Protein AF-A0A959I265-F1 (afdb_monomer_lite)

Sequence (190 aa):
QLSTSIEDEYGFTLFAGWFKGADTKSPMPLDPDLIAAFDAMEAADGGNTDLRRALTIDEANMTGLKWGGLDQDWIELRLADVLLLYAEALNENGSSAENVLDVLDPIRARAGLNPLDPTVLNTQALVRQAIYDERRIELALEGQRWFDLVRTGTADAEMGQAINKNYYLFPIPNSEVLASGGVIKQNDGY

pLDDT: mean 81.13, std 17.43, range [26.64, 98.31]

Structure (mmCIF, N/CA/C/O backbone):
data_AF-A0A959I265-F1
#
_entry.id   AF-A0A959I265-F1
#
loop_
_atom_site.group_PDB
_atom_site.id
_atom_site.type_symbol
_atom_site.label_atom_id
_atom_site.label_alt_id
_atom_site.label_comp_id
_atom_site.label_asym_id
_atom_site.label_entity_id
_atom_site.label_seq_id
_atom_site.pdbx_PDB_ins_code
_atom_site.Cartn_x
_atom_site.Cartn_y
_atom_site.Cartn_z
_atom_site.occupancy
_atom_site.B_iso_or_equiv
_atom_site.auth_seq_id
_atom_site.auth_comp_id
_atom_site.auth_asym_id
_atom_site.auth_atom_id
_atom_site.pdbx_PDB_model_num
ATOM 1 N N . GLN A 1 1 ? 34.171 -11.052 -29.280 1.00 39.75 1 GLN A N 1
ATOM 2 C CA . GLN A 1 1 ? 33.929 -10.585 -27.903 1.00 39.75 1 GLN A CA 1
ATOM 3 C C . GLN A 1 1 ? 33.896 -9.063 -27.946 1.00 39.75 1 GLN A C 1
ATOM 5 O O . GLN A 1 1 ? 34.917 -8.413 -27.797 1.00 39.75 1 GLN A O 1
ATOM 10 N N . LEU A 1 2 ? 32.733 -8.518 -28.302 1.00 26.64 2 LEU A N 1
ATOM 11 C CA . LEU A 1 2 ? 32.431 -7.090 -28.257 1.00 26.64 2 LEU A CA 1
ATOM 12 C C . LEU A 1 2 ? 31.504 -6.925 -27.056 1.00 26.64 2 LEU A C 1
ATOM 14 O O . LEU A 1 2 ? 30.293 -7.036 -27.181 1.00 26.64 2 LEU A O 1
ATOM 18 N N . SER A 1 3 ? 32.102 -6.802 -25.873 1.00 38.72 3 SER A N 1
ATOM 19 C CA . SER A 1 3 ? 31.396 -6.329 -24.686 1.00 38.72 3 SER A CA 1
ATOM 20 C C . SER A 1 3 ? 31.489 -4.812 -24.714 1.00 38.72 3 SER A C 1
ATOM 22 O O . SER A 1 3 ? 32.329 -4.227 -24.037 1.00 38.72 3 SER A O 1
ATOM 24 N N . THR A 1 4 ? 30.684 -4.175 -25.558 1.00 34.47 4 THR A N 1
ATOM 25 C CA . THR A 1 4 ? 30.335 -2.775 -25.334 1.00 34.47 4 THR A CA 1
ATOM 26 C C . THR A 1 4 ? 29.228 -2.815 -24.301 1.00 34.47 4 THR A C 1
ATOM 28 O O . THR A 1 4 ? 28.072 -3.087 -24.626 1.00 34.47 4 THR A O 1
ATOM 31 N N . SER A 1 5 ? 29.632 -2.665 -23.040 1.00 38.53 5 SER A N 1
ATOM 32 C CA . SER A 1 5 ? 28.758 -2.209 -21.969 1.00 38.53 5 SER A CA 1
ATOM 33 C C . SER A 1 5 ? 27.837 -1.147 -22.548 1.00 38.53 5 SER A C 1
ATOM 35 O O . SER A 1 5 ? 28.318 -0.160 -23.106 1.00 38.53 5 SER A O 1
ATOM 37 N N . ILE A 1 6 ? 26.539 -1.417 -22.491 1.00 41.12 6 ILE A N 1
ATOM 38 C CA . ILE A 1 6 ? 25.503 -0.439 -22.785 1.00 41.12 6 ILE A CA 1
ATOM 39 C C . ILE A 1 6 ? 25.873 0.806 -21.976 1.00 41.12 6 ILE A C 1
ATOM 41 O O . ILE A 1 6 ? 26.033 0.711 -20.758 1.00 41.12 6 ILE A O 1
ATOM 45 N N . GLU A 1 7 ? 26.109 1.931 -22.654 1.00 38.78 7 GLU A N 1
ATOM 46 C CA . GLU A 1 7 ? 26.085 3.212 -21.964 1.00 38.78 7 GLU A CA 1
ATOM 47 C C . GLU A 1 7 ? 24.659 3.369 -21.461 1.00 38.78 7 GLU A C 1
ATOM 49 O O . GLU A 1 7 ? 23.708 3.488 -22.232 1.00 38.78 7 GLU A O 1
ATOM 54 N N . ASP A 1 8 ? 24.538 3.225 -20.149 1.00 42.38 8 ASP A N 1
ATOM 55 C CA . ASP A 1 8 ? 23.368 3.570 -19.380 1.00 42.38 8 ASP A CA 1
ATOM 56 C C . ASP A 1 8 ? 22.986 5.015 -19.723 1.00 42.38 8 ASP A C 1
ATOM 58 O O . ASP A 1 8 ? 23.653 5.966 -19.311 1.00 42.38 8 ASP A O 1
ATOM 62 N N . GLU A 1 9 ? 21.933 5.184 -20.524 1.00 45.88 9 GLU A N 1
ATOM 63 C CA . GLU A 1 9 ? 21.388 6.504 -20.863 1.00 45.88 9 GLU A CA 1
ATOM 64 C C . GLU A 1 9 ? 20.846 7.220 -19.602 1.00 45.88 9 GLU A C 1
ATOM 66 O O . GLU A 1 9 ? 20.607 8.425 -19.623 1.00 45.88 9 GLU A O 1
ATOM 71 N N . TYR A 1 10 ? 20.764 6.509 -18.465 1.00 44.09 10 TYR A N 1
ATOM 72 C CA . TYR A 1 10 ? 20.471 7.023 -17.132 1.00 44.09 10 TYR A CA 1
ATOM 73 C C . TYR A 1 10 ? 21.494 6.534 -16.094 1.00 44.09 10 TYR A C 1
ATOM 75 O O . TYR A 1 10 ? 21.113 5.870 -15.132 1.00 44.09 10 TYR A O 1
ATOM 83 N N . GLY A 1 11 ? 22.766 6.930 -16.270 1.00 40.84 11 GLY A N 1
ATOM 84 C CA . GLY A 1 11 ? 23.974 6.615 -15.471 1.00 40.84 11 GLY A CA 1
ATOM 85 C C . GLY A 1 11 ? 23.940 6.710 -13.932 1.00 40.84 11 GLY A C 1
ATOM 86 O O . GLY A 1 11 ? 25.001 6.773 -13.313 1.00 40.84 11 GLY A O 1
ATOM 87 N N . PHE A 1 12 ? 22.773 6.766 -13.290 1.00 48.44 12 PHE A N 1
ATOM 88 C CA . PHE A 1 12 ? 22.591 6.937 -11.851 1.00 48.44 12 PHE A CA 1
ATOM 89 C C . PHE A 1 12 ? 21.417 6.141 -11.251 1.00 48.44 12 PHE A C 1
ATOM 91 O O . PHE A 1 12 ? 21.175 6.264 -10.049 1.00 48.44 12 PHE A O 1
ATOM 98 N N . THR A 1 13 ? 20.695 5.316 -12.019 1.00 46.69 13 THR A N 1
ATOM 99 C CA . THR A 1 13 ? 19.564 4.544 -11.465 1.00 46.69 13 THR A CA 1
ATOM 100 C C . THR A 1 13 ? 20.055 3.250 -10.808 1.00 46.69 13 THR A C 1
ATOM 102 O O . THR A 1 13 ? 20.164 2.183 -11.406 1.00 46.69 13 THR A O 1
ATOM 105 N N . LEU A 1 14 ? 20.428 3.342 -9.530 1.00 52.72 14 LEU A N 1
ATOM 106 C CA . LEU A 1 14 ? 20.750 2.171 -8.714 1.00 52.72 14 LEU A CA 1
ATOM 107 C C . LEU A 1 14 ? 19.476 1.664 -8.032 1.00 52.72 14 LEU A C 1
ATOM 109 O O . LEU A 1 14 ? 18.667 2.456 -7.561 1.00 52.72 14 LEU A O 1
ATOM 113 N N . PHE A 1 15 ? 19.332 0.344 -7.889 1.00 43.97 15 PHE A N 1
ATOM 114 C CA . PHE A 1 15 ? 18.247 -0.310 -7.136 1.00 43.97 15 PHE A CA 1
ATOM 115 C C . PHE A 1 15 ? 18.000 0.319 -5.749 1.00 43.97 15 PHE A C 1
ATOM 117 O O . PHE A 1 15 ? 16.865 0.441 -5.303 1.00 43.97 15 PHE A O 1
ATOM 124 N N . ALA A 1 16 ? 19.061 0.807 -5.099 1.00 51.81 16 ALA A N 1
ATOM 125 C CA . ALA A 1 16 ? 18.986 1.522 -3.827 1.00 51.81 16 ALA A CA 1
ATOM 126 C C . ALA A 1 16 ? 18.308 2.908 -3.906 1.00 51.81 16 ALA A C 1
ATOM 128 O O . ALA A 1 16 ? 17.898 3.432 -2.879 1.00 51.81 16 ALA A O 1
ATOM 129 N N . GLY A 1 17 ? 18.208 3.536 -5.078 1.00 54.66 17 GLY A N 1
ATOM 130 C CA . GLY A 1 17 ? 17.452 4.775 -5.288 1.00 54.66 17 GLY A CA 1
ATOM 131 C C . GLY A 1 17 ? 15.949 4.510 -5.318 1.00 54.66 17 GLY A C 1
ATOM 132 O O . GLY A 1 17 ? 15.197 5.132 -4.570 1.00 54.66 17 GLY A O 1
ATOM 133 N N . TRP A 1 18 ? 15.529 3.506 -6.092 1.00 52.38 18 TRP A N 1
ATOM 134 C CA . TRP A 1 18 ? 14.127 3.089 -6.238 1.00 52.38 18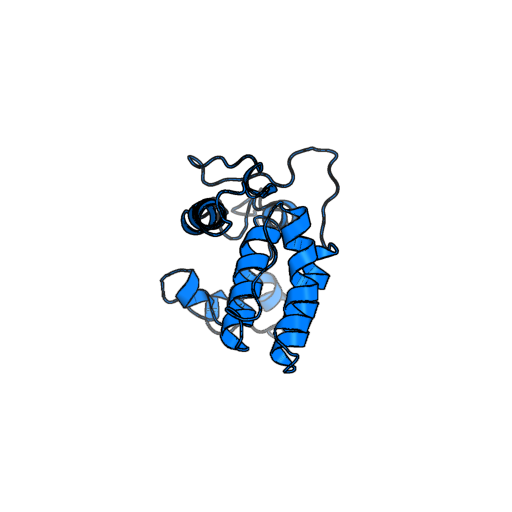 TRP A CA 1
ATOM 135 C C . TRP A 1 18 ? 13.449 2.836 -4.893 1.00 52.38 18 TRP A C 1
ATOM 137 O O . TRP A 1 18 ? 12.348 3.291 -4.594 1.00 52.38 18 TRP A O 1
ATOM 147 N N . PHE A 1 19 ? 14.187 2.151 -4.046 1.00 49.53 19 PHE A N 1
ATOM 148 C CA . PHE A 1 19 ? 13.699 1.569 -2.818 1.00 49.53 19 PHE A CA 1
ATOM 149 C C . PHE A 1 19 ? 13.551 2.673 -1.726 1.00 49.53 19 PHE A C 1
ATOM 151 O O . PHE A 1 19 ? 12.778 2.540 -0.779 1.00 49.53 19 PHE A O 1
ATOM 158 N N . LYS A 1 20 ? 14.243 3.816 -1.889 1.00 52.22 20 LYS A N 1
ATOM 159 C CA . LYS A 1 20 ? 14.379 4.919 -0.909 1.00 52.22 20 LYS A CA 1
ATOM 160 C C . LYS A 1 20 ? 13.277 5.956 -1.102 1.00 52.22 20 LYS A C 1
ATOM 162 O O . LYS A 1 20 ? 13.344 7.047 -0.542 1.00 52.22 20 LYS A O 1
ATOM 167 N N . GLY A 1 21 ? 12.357 5.655 -2.016 1.00 49.19 21 GLY A N 1
ATOM 168 C CA . GLY A 1 21 ? 11.519 6.633 -2.675 1.00 49.19 21 GLY A CA 1
ATOM 169 C C . GLY A 1 21 ? 12.258 7.447 -3.740 1.00 49.19 21 GLY A C 1
ATOM 170 O O . GLY A 1 21 ? 11.597 8.076 -4.529 1.00 49.19 21 GLY A O 1
ATOM 171 N N . ALA A 1 22 ? 13.587 7.453 -3.862 1.00 47.12 22 ALA A N 1
ATOM 172 C CA . ALA A 1 22 ? 14.267 8.403 -4.757 1.00 47.12 22 ALA A CA 1
ATOM 173 C C . ALA A 1 22 ? 14.069 8.140 -6.269 1.00 47.12 22 ALA A C 1
ATOM 175 O O . ALA A 1 22 ? 14.394 9.009 -7.073 1.00 47.12 22 ALA A O 1
ATOM 176 N N . ASP A 1 23 ? 13.569 6.962 -6.659 1.00 50.53 23 ASP A N 1
ATOM 177 C CA . ASP A 1 23 ? 13.429 6.570 -8.070 1.00 50.53 23 ASP A CA 1
ATOM 178 C C . ASP A 1 23 ? 12.296 5.549 -8.287 1.00 50.53 23 ASP A C 1
ATOM 180 O O . ASP A 1 23 ? 12.468 4.515 -8.929 1.00 50.53 23 ASP A O 1
ATOM 184 N N . THR A 1 24 ? 11.120 5.761 -7.690 1.00 46.56 24 THR A N 1
ATOM 185 C CA . THR A 1 24 ? 9.957 4.871 -7.864 1.00 46.56 24 THR A CA 1
ATOM 186 C C . THR A 1 24 ? 9.329 5.074 -9.242 1.00 46.56 24 THR A C 1
ATOM 188 O O . THR A 1 24 ? 8.269 5.680 -9.331 1.00 46.56 24 THR A O 1
ATOM 191 N N . LYS A 1 25 ? 9.988 4.670 -10.342 1.00 49.19 25 LYS A N 1
ATOM 192 C CA . LYS A 1 25 ? 9.534 4.971 -11.727 1.00 49.19 25 LYS A CA 1
ATOM 193 C C . LYS A 1 25 ? 9.317 6.474 -12.006 1.00 49.19 25 LYS A C 1
ATOM 195 O O . LYS A 1 25 ? 8.791 6.830 -13.058 1.00 49.19 25 LYS A O 1
ATOM 200 N N . SER A 1 26 ? 9.673 7.335 -11.059 1.00 52.28 26 SER A N 1
ATOM 201 C CA . SER A 1 26 ? 9.324 8.742 -11.005 1.00 52.28 26 SER A CA 1
ATOM 202 C C . SER A 1 26 ? 10.410 9.467 -10.210 1.00 52.28 26 SER A C 1
ATOM 204 O O . SER A 1 26 ? 10.693 9.060 -9.081 1.00 52.28 26 SER A O 1
ATOM 206 N N . PRO A 1 27 ? 10.981 10.555 -10.753 1.00 54.97 27 PRO A N 1
ATOM 207 C CA . PRO A 1 27 ? 11.866 11.459 -10.016 1.00 54.97 27 PRO A CA 1
ATOM 208 C C . PRO A 1 27 ? 11.120 12.283 -8.945 1.00 54.97 27 PRO A C 1
ATOM 210 O O . PRO A 1 27 ? 11.745 13.032 -8.201 1.00 54.97 27 PRO A O 1
ATOM 213 N N . MET A 1 28 ? 9.791 12.151 -8.880 1.00 63.62 28 MET A N 1
ATOM 214 C CA . MET A 1 28 ? 8.876 12.780 -7.927 1.00 63.62 28 MET A CA 1
ATOM 215 C C . MET A 1 28 ? 8.039 11.667 -7.272 1.00 63.62 28 MET A C 1
ATOM 217 O O . MET A 1 28 ? 6.960 11.336 -7.765 1.00 63.62 28 MET A O 1
ATOM 221 N N . PRO A 1 29 ? 8.569 10.978 -6.250 1.00 62.50 29 PRO A N 1
ATOM 222 C CA . PRO A 1 29 ? 7.900 9.837 -5.612 1.00 62.50 29 PRO A CA 1
ATOM 223 C C . PRO A 1 29 ? 6.742 10.222 -4.697 1.00 62.50 29 PRO A C 1
ATOM 225 O O . PRO A 1 29 ? 5.952 9.366 -4.296 1.00 62.50 29 PRO A O 1
ATOM 228 N N . LEU A 1 30 ? 6.683 11.495 -4.310 1.00 72.50 30 LEU A N 1
ATOM 229 C CA . LEU A 1 30 ? 5.565 12.058 -3.587 1.00 72.50 30 LEU A CA 1
ATOM 230 C C . LEU A 1 30 ? 4.511 12.505 -4.598 1.00 72.50 30 LEU A C 1
ATOM 232 O O . LEU A 1 30 ? 4.836 13.113 -5.613 1.00 72.50 30 LEU A O 1
ATOM 236 N N . ASP A 1 31 ? 3.253 12.259 -4.273 1.00 76.00 31 ASP A N 1
ATOM 237 C CA . ASP A 1 31 ? 2.103 12.714 -5.045 1.00 76.00 31 ASP A CA 1
ATOM 238 C C . ASP A 1 31 ? 1.200 13.587 -4.145 1.00 76.00 31 ASP A C 1
ATOM 240 O O . ASP A 1 31 ? 1.169 13.340 -2.928 1.00 76.00 31 ASP A O 1
ATOM 244 N N . PRO A 1 32 ? 0.488 14.608 -4.676 1.00 80.88 32 PRO A N 1
ATOM 245 C CA . PRO A 1 32 ? -0.397 15.449 -3.873 1.00 80.88 32 PRO A CA 1
ATOM 246 C C . PRO A 1 32 ? -1.439 14.650 -3.093 1.00 80.88 32 PRO A C 1
ATOM 248 O O . PRO A 1 32 ? -1.776 15.030 -1.973 1.00 80.88 32 PRO A O 1
ATOM 251 N N . ASP A 1 33 ? -1.888 13.510 -3.616 1.00 81.25 33 ASP A N 1
ATOM 252 C CA . ASP A 1 33 ? -2.847 12.663 -2.927 1.00 81.25 33 ASP A CA 1
ATOM 253 C C . ASP A 1 33 ? -2.235 12.052 -1.663 1.00 81.25 33 ASP A C 1
ATOM 255 O O . ASP A 1 33 ? -2.963 11.797 -0.704 1.00 81.25 33 ASP A O 1
ATOM 259 N N . LEU A 1 34 ? -0.928 11.750 -1.642 1.00 79.56 34 LEU A N 1
ATOM 260 C CA . LEU A 1 34 ? -0.261 11.197 -0.454 1.00 79.56 34 LEU A CA 1
ATOM 261 C C . LEU A 1 34 ? -0.101 12.270 0.629 1.00 79.56 34 LEU A C 1
ATOM 263 O O . LEU A 1 34 ? -0.293 11.971 1.805 1.00 79.56 34 LEU A O 1
ATOM 267 N N . ILE A 1 35 ? 0.193 13.513 0.234 1.00 81.19 35 ILE A N 1
ATOM 268 C CA . ILE A 1 35 ? 0.199 14.668 1.147 1.00 81.19 35 ILE A CA 1
ATOM 269 C C . ILE A 1 35 ? -1.205 14.856 1.732 1.00 81.19 35 ILE A C 1
ATOM 271 O O . ILE A 1 35 ? -1.374 14.860 2.949 1.00 81.19 35 ILE A O 1
ATOM 275 N N . ALA A 1 36 ? -2.220 14.899 0.865 1.00 84.12 36 ALA A N 1
ATOM 276 C CA . ALA A 1 36 ? -3.612 15.032 1.271 1.00 84.12 36 ALA A CA 1
ATOM 277 C C . ALA A 1 36 ? -4.068 13.884 2.183 1.00 84.12 36 ALA A C 1
ATOM 279 O O . ALA A 1 36 ? -4.868 14.111 3.084 1.00 84.12 36 ALA A O 1
ATOM 280 N N . ALA A 1 37 ? -3.552 12.665 1.993 1.00 83.12 37 ALA A N 1
ATOM 281 C CA . ALA A 1 37 ? -3.849 11.535 2.867 1.00 83.12 37 ALA A CA 1
ATOM 282 C C . ALA A 1 37 ? -3.305 11.735 4.287 1.00 83.12 37 ALA A C 1
ATOM 284 O O . ALA A 1 37 ? -4.037 11.490 5.244 1.00 83.12 37 ALA A O 1
ATOM 285 N N . PHE A 1 38 ? -2.061 12.209 4.441 1.00 80.56 38 PHE A N 1
ATOM 286 C CA . PHE A 1 38 ? -1.529 12.546 5.765 1.00 80.56 38 PHE A CA 1
ATOM 287 C C . PHE A 1 38 ? -2.357 13.647 6.439 1.00 80.56 38 PHE A C 1
ATOM 289 O O . PHE A 1 38 ? -2.718 13.507 7.606 1.00 80.56 38 PHE A O 1
ATOM 296 N N . ASP A 1 39 ? -2.704 14.702 5.700 1.00 80.56 39 ASP A N 1
ATOM 297 C CA . ASP A 1 39 ? -3.445 15.842 6.248 1.00 80.56 39 ASP A CA 1
ATOM 298 C C . ASP A 1 39 ? -4.906 15.470 6.590 1.00 80.56 39 ASP A C 1
ATOM 300 O O . ASP A 1 39 ? -5.463 15.915 7.595 1.00 80.56 39 ASP A O 1
ATOM 304 N N . ALA A 1 40 ? -5.542 14.609 5.787 1.00 79.50 40 ALA A N 1
ATOM 305 C CA . ALA A 1 40 ? -6.902 14.131 6.034 1.00 79.50 40 ALA A CA 1
ATOM 306 C C . ALA A 1 40 ? -6.996 13.226 7.273 1.00 79.50 40 ALA A C 1
ATOM 308 O O . ALA A 1 40 ? -8.023 13.238 7.958 1.00 79.50 40 ALA A O 1
ATOM 309 N N . MET A 1 41 ? -5.941 12.463 7.582 1.00 75.25 41 MET A N 1
ATOM 310 C CA . MET A 1 41 ? -5.921 11.591 8.759 1.00 75.25 41 MET A CA 1
ATOM 311 C C . MET A 1 41 ? -5.989 12.374 10.069 1.00 75.25 41 MET A C 1
ATOM 313 O O . MET A 1 41 ? -6.700 11.948 10.978 1.00 75.25 41 MET A O 1
ATOM 317 N N . GLU A 1 42 ? -5.340 13.538 10.155 1.00 73.81 42 GLU A N 1
ATOM 318 C CA . GLU A 1 42 ? -5.430 14.387 11.351 1.00 73.81 42 GLU A CA 1
ATOM 319 C C . GLU A 1 42 ? -6.869 14.852 11.615 1.00 73.81 42 GLU A C 1
ATOM 321 O O . GLU A 1 42 ? -7.346 14.864 12.754 1.00 73.81 42 GLU A O 1
ATOM 326 N N . ALA A 1 43 ? -7.595 15.198 10.548 1.00 69.75 43 ALA A N 1
ATOM 327 C CA . ALA A 1 43 ? -8.990 15.611 10.642 1.00 69.75 43 ALA A CA 1
ATOM 328 C C . ALA A 1 43 ? -9.916 14.449 11.040 1.00 69.75 43 ALA A C 1
ATOM 330 O O . ALA A 1 43 ? -10.865 14.651 11.802 1.00 69.75 43 ALA A O 1
ATOM 331 N N . ALA A 1 44 ? -9.650 13.240 10.535 1.00 71.75 44 ALA A N 1
ATOM 332 C CA . ALA A 1 44 ? -10.446 12.050 10.826 1.00 71.75 44 ALA A CA 1
ATOM 333 C C . ALA A 1 44 ? -10.241 11.534 12.259 1.00 71.75 44 ALA A C 1
ATOM 335 O O . ALA A 1 44 ? -11.174 10.996 12.854 1.00 71.75 44 ALA A O 1
ATOM 336 N N . ASP A 1 45 ? -9.054 11.734 12.835 1.00 75.94 45 ASP A N 1
ATOM 337 C CA . ASP A 1 45 ? -8.681 11.172 14.134 1.00 75.94 45 ASP A CA 1
ATOM 338 C C . ASP A 1 45 ? -8.979 12.091 15.332 1.00 75.94 45 ASP A C 1
ATOM 340 O O . ASP A 1 45 ? -8.285 12.091 16.348 1.00 75.94 45 ASP A O 1
ATOM 344 N N . GLY A 1 46 ? -10.016 12.923 15.215 1.00 74.19 46 GLY A N 1
ATOM 345 C CA . GLY A 1 46 ? -10.429 13.824 16.294 1.00 74.19 46 GLY A CA 1
ATOM 346 C C . GLY A 1 46 ? -9.401 14.912 16.627 1.00 74.19 46 GLY A C 1
ATOM 347 O O . GLY A 1 46 ? -9.444 15.464 17.726 1.00 74.19 46 GLY A O 1
ATOM 348 N N . GLY A 1 47 ? -8.498 15.231 15.691 1.00 71.94 47 GLY A N 1
ATOM 349 C CA . GLY A 1 47 ? -7.460 16.249 15.852 1.00 71.94 47 GLY A CA 1
ATOM 350 C C . GLY A 1 47 ? -6.125 15.734 16.394 1.00 71.94 47 GLY A C 1
ATOM 351 O O . GLY A 1 47 ? -5.267 16.553 16.724 1.00 71.94 47 GLY A O 1
ATOM 352 N N . ASN A 1 48 ? -5.931 14.416 16.503 1.00 78.06 48 ASN A N 1
ATOM 353 C CA . ASN A 1 48 ? -4.609 13.856 16.776 1.00 78.06 48 ASN A CA 1
ATOM 354 C C . ASN A 1 48 ? -3.693 14.011 15.554 1.00 78.06 48 ASN A C 1
ATOM 356 O O . ASN A 1 48 ? -4.079 13.721 14.424 1.00 78.06 48 ASN A O 1
ATOM 360 N N . THR A 1 49 ? -2.452 14.422 15.800 1.00 82.56 49 THR A N 1
ATOM 361 C CA . THR A 1 49 ? -1.400 14.490 14.781 1.00 82.56 49 THR A CA 1
ATOM 362 C C . THR A 1 49 ? -0.881 13.089 14.475 1.00 82.56 49 THR A C 1
ATOM 364 O O . THR A 1 49 ? -0.367 12.417 15.373 1.00 82.56 49 THR A O 1
ATOM 367 N N . ASP A 1 50 ? -0.944 12.668 13.209 1.00 86.75 50 ASP A N 1
ATOM 368 C CA . ASP A 1 50 ? -0.265 11.449 12.765 1.00 86.75 50 ASP A CA 1
ATOM 369 C C . ASP A 1 50 ? 1.250 11.661 12.876 1.00 86.75 50 ASP A C 1
ATOM 371 O O . ASP A 1 50 ? 1.853 12.445 12.138 1.00 86.75 50 ASP A O 1
ATOM 375 N N . LEU A 1 51 ? 1.897 10.938 13.791 1.00 86.75 51 LEU A N 1
ATOM 376 C CA . LEU A 1 51 ? 3.331 11.074 14.050 1.00 86.75 51 LEU A CA 1
ATOM 377 C C . LEU A 1 51 ? 4.191 10.745 12.818 1.00 86.75 51 LEU A C 1
ATOM 379 O O . LEU A 1 51 ? 5.360 11.127 12.766 1.00 86.75 51 LEU A O 1
ATOM 383 N N . ARG A 1 52 ? 3.636 10.069 11.805 1.00 84.38 52 ARG A N 1
ATOM 384 C CA . ARG A 1 52 ? 4.313 9.779 10.534 1.00 84.38 52 ARG A CA 1
ATOM 385 C C . ARG A 1 52 ? 4.429 11.012 9.637 1.00 84.38 52 ARG A C 1
ATOM 387 O 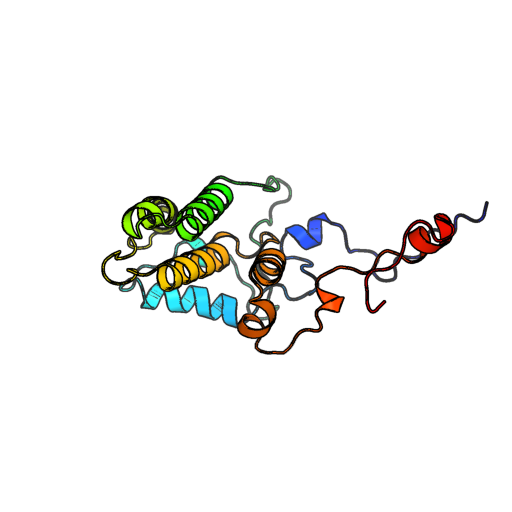O . ARG A 1 52 ? 5.380 11.082 8.858 1.00 84.38 52 ARG A O 1
ATOM 394 N N . ARG A 1 53 ? 3.551 12.015 9.788 1.00 78.12 53 ARG A N 1
ATOM 395 C CA . ARG A 1 53 ? 3.639 13.311 9.082 1.00 78.12 53 ARG A CA 1
ATOM 396 C C . ARG A 1 53 ? 4.871 14.126 9.487 1.00 78.12 53 ARG A C 1
ATOM 398 O O . ARG A 1 53 ? 5.278 15.018 8.747 1.00 78.12 53 ARG A O 1
ATOM 405 N N . ALA A 1 54 ? 5.518 13.782 10.605 1.00 71.19 54 ALA A N 1
ATOM 406 C CA . ALA A 1 54 ? 6.805 14.357 11.003 1.00 71.19 54 ALA A CA 1
ATOM 407 C C . ALA A 1 54 ? 7.956 14.029 10.029 1.00 71.19 54 ALA A C 1
ATOM 409 O O . ALA A 1 54 ? 9.057 14.559 10.180 1.00 71.19 54 ALA A O 1
ATOM 410 N N . LEU A 1 55 ? 7.725 13.166 9.033 1.00 71.38 55 LEU A N 1
ATOM 411 C CA . LEU A 1 55 ? 8.641 12.978 7.921 1.00 71.38 55 LEU A CA 1
ATOM 412 C C . LEU A 1 55 ? 8.874 14.306 7.179 1.00 71.38 55 LEU A C 1
ATOM 414 O O . LEU A 1 55 ? 7.923 14.974 6.775 1.00 71.38 55 LEU A O 1
ATOM 418 N N . THR A 1 56 ? 10.138 14.679 6.957 1.00 67.44 56 THR A N 1
ATOM 419 C CA . THR A 1 56 ? 10.474 15.866 6.158 1.00 67.44 56 THR A CA 1
ATOM 420 C C . THR A 1 56 ? 10.095 15.622 4.700 1.00 67.44 56 THR A C 1
ATOM 422 O O . THR A 1 56 ? 10.773 14.885 3.979 1.00 67.44 56 THR A O 1
ATOM 425 N N . ILE A 1 57 ? 9.001 16.251 4.287 1.00 74.25 57 ILE A N 1
ATOM 426 C CA . ILE A 1 57 ? 8.504 16.265 2.918 1.00 74.25 57 ILE A CA 1
ATOM 427 C C . ILE A 1 57 ? 8.895 17.606 2.292 1.00 74.25 57 ILE A C 1
ATOM 429 O O . ILE A 1 57 ? 8.556 18.668 2.811 1.00 74.25 57 ILE A O 1
ATOM 433 N N . ASP A 1 58 ? 9.616 17.559 1.178 1.00 75.62 58 ASP A N 1
ATOM 434 C CA . ASP A 1 58 ? 9.824 18.696 0.292 1.00 75.62 58 ASP A CA 1
ATOM 435 C C . ASP A 1 58 ? 8.691 18.717 -0.737 1.00 75.62 58 ASP A C 1
ATOM 437 O O . ASP A 1 58 ? 8.744 18.064 -1.782 1.00 75.62 58 ASP A O 1
ATOM 441 N N . GLU A 1 59 ? 7.638 19.458 -0.403 1.00 77.75 59 GLU A N 1
ATOM 442 C CA . GLU A 1 59 ? 6.438 19.594 -1.230 1.00 77.75 59 GLU A CA 1
ATOM 443 C C . GLU A 1 59 ? 6.718 20.332 -2.550 1.00 77.75 59 GLU A C 1
ATOM 445 O O . GLU A 1 59 ? 6.005 20.122 -3.528 1.00 77.75 59 GLU A O 1
ATOM 450 N N . ALA A 1 60 ? 7.773 21.156 -2.616 1.00 79.12 60 ALA A N 1
ATOM 451 C CA . ALA A 1 60 ? 8.136 21.886 -3.830 1.00 79.12 60 ALA A CA 1
ATOM 452 C C . ALA A 1 60 ? 8.793 20.969 -4.867 1.00 79.12 60 ALA A C 1
ATOM 454 O O . ALA A 1 60 ? 8.524 21.091 -6.061 1.00 79.12 60 ALA A O 1
ATOM 455 N N . ASN A 1 61 ? 9.640 20.046 -4.406 1.00 72.69 61 ASN A N 1
ATOM 456 C CA . ASN A 1 61 ? 10.308 19.071 -5.268 1.00 72.69 61 ASN A CA 1
ATOM 457 C C . ASN A 1 61 ? 9.571 17.728 -5.345 1.00 72.69 61 ASN A C 1
ATOM 459 O O . ASN A 1 61 ? 10.005 16.844 -6.079 1.00 72.69 61 ASN A O 1
ATOM 463 N N . MET A 1 62 ? 8.472 17.564 -4.601 1.00 73.25 62 MET A N 1
ATOM 464 C CA . MET A 1 62 ? 7.734 16.306 -4.480 1.00 73.25 62 MET A CA 1
ATOM 465 C C . MET A 1 62 ? 8.636 15.139 -4.055 1.00 73.25 62 MET A C 1
ATOM 467 O O . MET A 1 62 ? 8.565 14.025 -4.580 1.00 73.25 62 MET A O 1
ATOM 471 N N . THR A 1 63 ? 9.501 15.404 -3.077 1.00 69.62 63 THR A N 1
ATOM 472 C CA . THR A 1 63 ? 10.419 14.408 -2.517 1.00 69.62 63 THR A CA 1
ATOM 473 C C . THR A 1 63 ? 10.223 14.299 -1.013 1.00 69.62 63 THR A C 1
ATOM 475 O O . THR A 1 63 ? 9.864 15.257 -0.340 1.00 69.62 63 THR A O 1
ATOM 478 N N . GLY A 1 64 ? 10.448 13.114 -0.461 1.00 68.06 64 GLY A N 1
ATOM 479 C CA . GLY A 1 64 ? 10.468 12.896 0.978 1.00 68.06 64 GLY A CA 1
ATOM 480 C C . GLY A 1 64 ? 11.505 11.833 1.280 1.00 68.06 64 GLY A C 1
ATOM 481 O O . GLY A 1 64 ? 11.588 10.826 0.578 1.00 68.06 64 GLY A O 1
ATOM 482 N N . LEU A 1 65 ? 12.338 12.069 2.287 1.00 61.66 65 LEU A N 1
ATOM 483 C CA . LEU A 1 65 ? 13.431 11.161 2.603 1.00 61.66 65 LEU A CA 1
ATOM 484 C C . LEU A 1 65 ? 13.125 10.453 3.919 1.00 61.66 65 LEU A C 1
ATOM 486 O O . LEU A 1 65 ? 13.435 10.961 4.994 1.00 61.66 65 LEU A O 1
ATOM 490 N N . LYS A 1 66 ? 12.514 9.264 3.838 1.00 66.25 66 LYS A N 1
ATOM 491 C CA . LYS A 1 66 ? 12.347 8.388 5.014 1.00 66.25 66 LYS A CA 1
ATOM 492 C C . LYS A 1 66 ? 13.693 7.898 5.537 1.00 66.25 66 LYS A C 1
ATOM 494 O O . LYS A 1 66 ? 13.876 7.753 6.741 1.00 66.25 66 LYS A O 1
ATOM 499 N N . TRP A 1 67 ? 14.653 7.738 4.627 1.00 56.53 67 TRP A N 1
ATOM 500 C CA . TRP A 1 67 ? 15.990 7.226 4.907 1.00 56.53 67 TRP A CA 1
ATOM 501 C C . TRP A 1 67 ? 17.051 8.149 4.311 1.00 56.53 67 TRP A C 1
ATOM 503 O O . TRP A 1 67 ? 17.299 8.123 3.106 1.00 56.53 67 TRP A O 1
ATOM 513 N N . GLY A 1 68 ? 17.669 8.980 5.156 1.00 51.97 68 GLY A N 1
ATOM 514 C CA . GLY A 1 68 ? 18.549 10.065 4.703 1.00 51.97 68 GLY A CA 1
ATOM 515 C C . GLY A 1 68 ? 19.955 10.132 5.276 1.00 51.97 68 GLY A C 1
ATOM 516 O O . GLY A 1 68 ? 20.759 10.935 4.810 1.00 51.97 68 GLY A O 1
ATOM 517 N N . GLY A 1 69 ? 20.271 9.307 6.272 1.00 59.41 69 GLY A N 1
ATOM 518 C CA . GLY A 1 69 ? 21.627 9.212 6.808 1.00 59.41 69 GLY A CA 1
ATOM 519 C C . GLY A 1 69 ? 22.469 8.225 6.005 1.00 59.41 69 GLY A C 1
ATOM 520 O O . GLY A 1 69 ? 21.953 7.202 5.561 1.00 59.41 69 GLY A O 1
ATOM 521 N N . LEU A 1 70 ? 23.769 8.500 5.860 1.00 58.91 70 LEU A N 1
ATOM 522 C CA . LEU A 1 70 ? 24.727 7.533 5.298 1.00 58.91 70 LEU A CA 1
ATOM 523 C C . LEU A 1 70 ? 24.848 6.259 6.158 1.00 58.91 70 LEU A C 1
ATOM 525 O O . LEU A 1 70 ? 25.258 5.227 5.640 1.00 58.91 70 LEU A O 1
ATOM 529 N N . ASP A 1 71 ? 24.423 6.330 7.424 1.00 71.75 71 ASP A N 1
ATOM 530 C CA . ASP A 1 71 ? 24.554 5.267 8.428 1.00 71.75 71 ASP A CA 1
ATOM 531 C C . ASP A 1 71 ? 23.204 4.657 8.862 1.00 71.75 71 ASP A C 1
ATOM 533 O O . ASP A 1 71 ? 23.121 4.013 9.904 1.00 71.75 71 ASP A O 1
ATOM 537 N N . GLN A 1 72 ? 22.118 4.904 8.120 1.00 72.81 72 GLN A N 1
ATOM 538 C CA . GLN A 1 72 ? 20.822 4.278 8.405 1.00 72.81 72 GLN A CA 1
ATOM 539 C C . GLN A 1 72 ? 20.701 2.952 7.655 1.00 72.81 72 GLN A C 1
ATOM 541 O O . GLN A 1 72 ? 20.920 2.905 6.441 1.00 72.81 72 GLN A O 1
ATOM 546 N N . ASP A 1 73 ? 20.316 1.899 8.376 1.00 77.25 73 ASP A N 1
ATOM 547 C CA . ASP A 1 73 ? 20.063 0.592 7.781 1.00 77.25 73 ASP A CA 1
ATOM 548 C C . ASP A 1 73 ? 18.901 0.658 6.794 1.00 77.25 73 ASP A C 1
ATOM 550 O O . ASP A 1 73 ? 17.883 1.324 7.003 1.00 77.25 73 ASP A O 1
ATOM 554 N N . TRP A 1 74 ? 19.063 -0.086 5.706 1.00 74.38 74 TRP A N 1
ATOM 555 C CA . TRP A 1 74 ? 18.014 -0.260 4.727 1.00 74.38 74 TRP A CA 1
ATOM 556 C C . TRP A 1 74 ? 16.982 -1.272 5.210 1.00 74.38 74 TRP A C 1
ATOM 558 O O . TRP A 1 74 ? 17.295 -2.454 5.368 1.00 74.38 74 TRP A O 1
ATOM 568 N N . ILE A 1 75 ? 15.737 -0.839 5.380 1.00 81.31 75 ILE A N 1
ATOM 569 C CA . ILE A 1 75 ? 14.666 -1.737 5.798 1.00 81.31 75 ILE A CA 1
ATOM 570 C C . ILE A 1 75 ? 13.971 -2.330 4.571 1.00 81.31 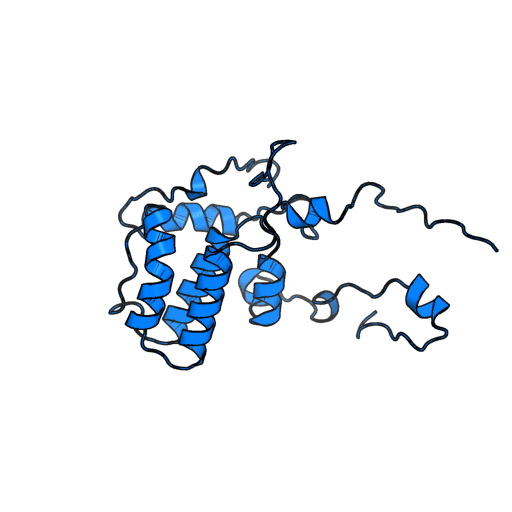75 ILE A C 1
ATOM 572 O O . ILE A 1 75 ? 13.168 -1.670 3.924 1.00 81.31 75 ILE A O 1
ATOM 576 N N . GLU A 1 76 ? 14.279 -3.594 4.278 1.00 82.81 76 GLU A N 1
ATOM 577 C CA . GLU A 1 76 ? 13.593 -4.385 3.243 1.00 82.81 76 GLU A CA 1
ATOM 578 C C . GLU A 1 76 ? 12.231 -4.900 3.730 1.00 82.81 76 GLU A C 1
ATOM 580 O O . GLU A 1 76 ? 11.238 -4.882 3.012 1.00 82.81 76 GLU A O 1
ATOM 585 N N . LEU A 1 77 ? 12.191 -5.364 4.979 1.00 88.25 77 LEU A N 1
ATOM 586 C CA . LEU A 1 77 ? 11.006 -5.916 5.617 1.00 88.25 77 LEU A CA 1
ATOM 587 C C . LEU A 1 77 ? 10.986 -5.490 7.080 1.00 88.25 77 LEU A C 1
ATOM 589 O O . LEU A 1 77 ? 12.001 -5.545 7.778 1.00 88.25 77 LEU A O 1
ATOM 593 N N . ARG A 1 78 ? 9.807 -5.114 7.569 1.00 92.38 78 ARG A N 1
ATOM 594 C CA . ARG A 1 78 ? 9.590 -4.763 8.974 1.00 92.38 78 ARG A CA 1
ATOM 595 C C . ARG A 1 78 ? 8.257 -5.269 9.475 1.00 92.38 78 ARG A C 1
ATOM 597 O O . ARG A 1 78 ? 7.343 -5.539 8.704 1.00 92.38 78 ARG A O 1
ATOM 604 N N . LEU A 1 79 ? 8.144 -5.331 10.797 1.00 95.75 79 LEU A N 1
ATOM 605 C CA . LEU A 1 79 ? 6.985 -5.901 11.476 1.00 95.75 79 LEU A CA 1
ATOM 606 C C . LEU A 1 79 ? 5.651 -5.301 11.007 1.00 95.75 79 LEU A C 1
ATOM 608 O O . LEU A 1 79 ? 4.707 -6.054 10.814 1.00 95.75 79 LEU A O 1
ATOM 612 N N . ALA A 1 80 ? 5.566 -3.985 10.784 1.00 96.12 80 ALA A N 1
ATOM 613 C CA . ALA A 1 80 ? 4.300 -3.377 10.367 1.00 96.12 80 ALA A CA 1
ATOM 614 C C . ALA A 1 80 ? 3.823 -3.876 8.994 1.00 96.12 80 ALA A C 1
ATOM 616 O O . ALA A 1 80 ? 2.632 -4.108 8.838 1.00 96.12 80 ALA A O 1
ATOM 617 N N . ASP A 1 81 ? 4.724 -4.101 8.030 1.00 96.00 81 ASP A N 1
ATOM 618 C CA . ASP A 1 81 ? 4.333 -4.658 6.728 1.00 96.00 81 ASP A CA 1
ATOM 619 C C . ASP A 1 81 ? 3.770 -6.077 6.892 1.00 96.00 81 ASP A C 1
ATOM 621 O O . ASP A 1 81 ? 2.696 -6.388 6.384 1.00 96.00 81 ASP A O 1
ATOM 625 N N . VAL A 1 82 ? 4.422 -6.907 7.714 1.00 97.19 82 VAL A N 1
ATOM 626 C CA . VAL A 1 82 ? 3.945 -8.264 8.027 1.00 97.19 82 VAL A CA 1
ATOM 627 C C . VAL A 1 82 ? 2.576 -8.241 8.712 1.00 97.19 82 VAL A C 1
ATOM 629 O O . VAL A 1 82 ? 1.707 -9.036 8.360 1.00 97.19 82 VAL A O 1
ATOM 632 N N . LEU A 1 83 ? 2.358 -7.333 9.667 1.00 97.94 83 LEU A N 1
ATOM 633 C CA . LEU A 1 83 ? 1.066 -7.175 10.340 1.00 97.94 83 LEU A CA 1
ATOM 634 C C . LEU A 1 83 ? -0.030 -6.729 9.365 1.00 97.94 83 LEU A C 1
ATOM 636 O O . LEU A 1 83 ? -1.127 -7.277 9.398 1.00 97.94 83 LEU A O 1
ATOM 640 N N . LEU A 1 84 ? 0.270 -5.798 8.458 1.00 97.94 84 LEU A N 1
ATOM 641 C CA . LEU A 1 84 ? -0.679 -5.330 7.445 1.00 97.94 84 LEU A CA 1
ATOM 642 C C . LEU A 1 84 ? -1.027 -6.431 6.434 1.00 97.94 84 LEU A C 1
ATOM 644 O O . LEU A 1 84 ? -2.196 -6.603 6.101 1.00 97.94 84 LEU A O 1
ATOM 648 N N . LEU A 1 85 ? -0.040 -7.211 5.981 1.00 97.38 85 LEU A N 1
ATOM 649 C CA . LEU A 1 85 ? -0.273 -8.380 5.124 1.00 97.38 85 LEU A CA 1
ATOM 650 C C . LEU A 1 85 ? -1.099 -9.452 5.846 1.00 97.38 85 LEU A C 1
ATOM 652 O O . LEU A 1 85 ? -1.980 -10.070 5.247 1.00 97.38 85 LEU A O 1
ATOM 656 N N . TYR A 1 86 ? -0.839 -9.667 7.137 1.00 98.31 86 TYR A N 1
ATOM 657 C CA . TYR A 1 86 ? -1.609 -10.601 7.952 1.00 98.31 86 TYR A CA 1
ATOM 658 C C . TYR A 1 86 ? -3.061 -10.143 8.122 1.00 98.31 86 TYR A C 1
ATOM 660 O O . TYR A 1 86 ? -3.974 -10.945 7.935 1.00 98.31 86 TYR A O 1
ATOM 668 N N . ALA A 1 87 ? -3.288 -8.861 8.406 1.00 98.19 87 ALA A N 1
ATOM 669 C CA . ALA A 1 87 ? -4.623 -8.285 8.499 1.00 98.19 87 ALA A CA 1
ATOM 670 C C . ALA A 1 87 ? -5.400 -8.394 7.181 1.00 98.19 87 ALA A C 1
ATOM 672 O O . ALA A 1 87 ? -6.572 -8.770 7.183 1.00 98.19 87 ALA A O 1
ATOM 673 N N . GLU A 1 88 ? -4.740 -8.142 6.049 1.00 98.00 88 GLU A N 1
ATOM 674 C CA . GLU A 1 88 ? -5.337 -8.353 4.732 1.00 98.00 88 GLU A CA 1
ATOM 675 C C . GLU A 1 88 ? -5.735 -9.812 4.517 1.00 98.00 88 GLU A C 1
ATOM 677 O O . GLU A 1 88 ? -6.885 -10.093 4.185 1.00 98.00 88 GLU A O 1
ATOM 682 N N . ALA A 1 89 ? -4.828 -10.753 4.783 1.00 98.19 89 ALA A N 1
ATOM 683 C CA . ALA A 1 89 ? -5.122 -12.175 4.658 1.00 98.19 89 ALA A CA 1
ATOM 684 C C . ALA A 1 89 ? -6.276 -12.618 5.577 1.00 98.19 89 ALA A C 1
ATOM 686 O O . ALA A 1 89 ? -7.116 -13.419 5.165 1.00 98.19 89 ALA A O 1
ATOM 687 N N . LEU A 1 90 ? -6.350 -12.097 6.807 1.00 98.25 90 LEU A N 1
ATOM 688 C CA . LEU A 1 90 ? -7.465 -12.352 7.724 1.00 98.25 90 LEU A CA 1
ATOM 689 C C . LEU A 1 90 ? -8.793 -11.836 7.163 1.00 98.25 90 LEU A C 1
ATOM 691 O O . LEU A 1 90 ? -9.792 -12.558 7.207 1.00 98.25 90 LEU A O 1
ATOM 695 N N . ASN A 1 91 ? -8.806 -10.615 6.630 1.00 98.25 91 ASN A N 1
ATOM 696 C CA . ASN A 1 91 ? -10.001 -10.009 6.054 1.00 98.25 91 ASN A CA 1
ATOM 697 C C . ASN A 1 91 ? -10.498 -10.791 4.828 1.00 98.25 91 ASN A C 1
ATOM 699 O O . ASN A 1 91 ? -11.683 -11.122 4.734 1.00 98.25 91 ASN A O 1
ATOM 703 N N . GLU A 1 92 ? -9.595 -11.160 3.915 1.00 97.50 92 GLU A N 1
ATOM 704 C CA . GLU A 1 92 ? -9.945 -11.941 2.722 1.00 97.50 92 GLU A CA 1
ATOM 705 C C . GLU A 1 92 ? -10.413 -13.363 3.059 1.00 97.50 92 GLU A C 1
ATOM 707 O O . GLU A 1 92 ? -11.283 -13.905 2.377 1.00 97.50 92 GLU A O 1
ATOM 712 N N . ASN A 1 93 ? -9.924 -13.937 4.161 1.00 97.94 93 ASN A N 1
ATOM 713 C CA . ASN A 1 93 ? -10.362 -15.242 4.661 1.00 97.94 93 ASN A CA 1
ATOM 714 C C . ASN A 1 93 ? -11.649 -15.190 5.507 1.00 97.94 93 ASN A C 1
ATOM 716 O O . ASN A 1 93 ? -12.058 -16.211 6.062 1.00 97.94 93 ASN A O 1
ATOM 720 N N . GLY A 1 94 ? -12.306 -14.030 5.600 1.00 96.62 94 GLY A N 1
ATOM 721 C CA . GLY A 1 94 ? -13.612 -13.889 6.248 1.00 96.62 94 GLY A CA 1
ATOM 722 C C . GLY A 1 94 ? -13.565 -13.805 7.775 1.00 96.62 94 GLY A C 1
ATOM 723 O O . GLY A 1 94 ? -14.554 -14.137 8.428 1.00 96.62 94 GLY A O 1
ATOM 724 N N . SER A 1 95 ? -12.437 -13.378 8.353 1.00 97.44 95 SER A N 1
ATOM 725 C CA . SER A 1 95 ? -12.366 -13.034 9.778 1.00 97.44 95 SER A CA 1
ATOM 726 C C . SER A 1 95 ? -13.321 -11.879 10.122 1.00 97.44 95 SER A C 1
ATOM 728 O O . SER A 1 95 ? -13.713 -11.099 9.251 1.00 97.44 95 SER A O 1
ATOM 730 N N . SER A 1 96 ? -13.707 -11.755 11.396 1.00 96.81 96 SER A N 1
ATOM 731 C CA . SER A 1 96 ? -14.509 -10.615 11.857 1.00 96.81 96 SER A CA 1
ATOM 732 C C . SER A 1 96 ? -13.721 -9.309 11.736 1.00 96.81 96 SER A C 1
ATOM 734 O O . SER A 1 96 ? -12.496 -9.307 11.862 1.00 96.81 96 SER A O 1
ATOM 736 N N . ALA A 1 97 ? -14.433 -8.195 11.544 1.00 96.62 97 ALA A N 1
ATOM 737 C CA . ALA A 1 97 ? -13.825 -6.867 11.525 1.00 96.62 97 ALA A CA 1
ATOM 738 C C . ALA A 1 97 ? -12.997 -6.606 12.791 1.00 96.62 97 ALA A C 1
ATOM 740 O O . ALA A 1 97 ? -11.842 -6.231 12.681 1.00 96.62 97 ALA A O 1
ATOM 741 N N . GLU A 1 98 ? -13.548 -6.907 13.971 1.00 96.81 98 GLU A N 1
ATOM 742 C CA . GLU A 1 98 ? -12.865 -6.777 15.267 1.00 96.81 98 GLU A CA 1
ATOM 743 C C . GLU A 1 98 ? -11.492 -7.469 15.276 1.00 96.81 98 GLU A C 1
ATOM 745 O O . GLU A 1 98 ? -10.482 -6.821 15.520 1.00 96.81 98 GLU A O 1
ATOM 750 N N . ASN A 1 99 ? -11.424 -8.740 14.864 1.00 97.00 99 ASN A N 1
ATOM 751 C CA . ASN A 1 99 ? -10.163 -9.484 14.825 1.00 97.00 99 ASN A CA 1
ATOM 752 C C . ASN A 1 99 ? -9.141 -8.891 13.842 1.00 97.00 99 ASN A C 1
ATOM 754 O O . ASN A 1 99 ? -7.938 -9.056 14.028 1.00 97.00 99 ASN A O 1
ATOM 758 N N . VAL A 1 100 ? -9.603 -8.292 12.741 1.00 97.81 100 VAL A N 1
ATOM 759 C CA . VAL A 1 100 ? -8.715 -7.652 11.762 1.00 97.81 100 VAL A CA 1
ATOM 760 C C . VAL A 1 100 ? -8.218 -6.309 12.299 1.00 97.81 100 VAL A C 1
ATOM 762 O O . VAL A 1 100 ? -7.031 -6.006 12.176 1.00 97.81 100 VAL A O 1
ATOM 765 N N . LEU A 1 101 ? -9.100 -5.523 12.920 1.00 96.50 101 LEU A N 1
ATOM 766 C CA . LEU A 1 101 ? -8.753 -4.231 13.508 1.00 96.50 101 LEU A CA 1
ATOM 767 C C . LEU A 1 101 ? -7.807 -4.385 14.703 1.00 96.50 101 LEU A C 1
ATOM 769 O O . LEU A 1 101 ? -6.858 -3.616 14.794 1.00 96.50 101 LEU A O 1
ATOM 773 N N . ASP A 1 102 ? -7.929 -5.449 15.500 1.00 96.81 102 ASP A N 1
ATOM 774 C CA . ASP A 1 102 ? -6.971 -5.790 16.565 1.00 96.81 102 ASP A CA 1
ATOM 775 C C . ASP A 1 102 ? -5.520 -5.939 16.057 1.00 96.81 102 ASP A C 1
ATOM 777 O O . ASP A 1 102 ? -4.561 -5.761 16.813 1.00 96.81 102 ASP A O 1
ATOM 781 N N . VAL A 1 103 ? -5.335 -6.263 14.770 1.00 97.25 103 VAL A N 1
ATOM 782 C CA . VAL A 1 103 ? -4.014 -6.331 14.123 1.00 97.25 103 VAL A CA 1
ATOM 783 C C . VAL A 1 103 ? -3.558 -4.959 13.607 1.00 97.25 103 VAL A C 1
ATOM 785 O O . VAL A 1 103 ? -2.358 -4.673 13.626 1.00 97.25 103 VAL A O 1
ATOM 788 N N . LEU A 1 104 ? -4.485 -4.104 13.162 1.00 95.50 104 LEU A N 1
ATOM 789 C CA . LEU A 1 104 ? -4.206 -2.759 12.633 1.00 95.50 104 LEU A CA 1
ATOM 790 C C . LEU A 1 104 ? -3.959 -1.728 13.735 1.00 95.50 104 LEU A C 1
ATOM 792 O O . LEU A 1 104 ? -3.032 -0.922 13.641 1.00 95.50 104 LEU A O 1
ATOM 796 N N . ASP A 1 105 ? -4.774 -1.750 14.782 1.00 95.31 105 ASP A N 1
ATOM 797 C CA . ASP A 1 105 ? -4.791 -0.740 15.834 1.00 95.31 105 ASP A CA 1
ATOM 798 C C . ASP A 1 105 ? -3.446 -0.570 16.559 1.00 95.31 105 ASP A C 1
ATOM 800 O O . ASP A 1 105 ? -3.092 0.569 16.869 1.00 95.31 105 ASP A O 1
ATOM 804 N N . PRO A 1 106 ? -2.609 -1.608 16.763 1.00 96.12 106 PRO A N 1
ATOM 805 C CA . PRO A 1 106 ? -1.254 -1.417 17.278 1.00 96.12 106 PRO A CA 1
ATOM 806 C C . PRO A 1 106 ? -0.370 -0.510 16.403 1.00 96.12 106 PRO A C 1
ATOM 808 O O . PRO A 1 106 ? 0.454 0.243 16.930 1.00 96.12 106 PRO A O 1
ATOM 811 N N . ILE A 1 107 ? -0.527 -0.557 15.074 1.00 95.94 107 ILE A N 1
ATOM 812 C CA . ILE A 1 107 ? 0.210 0.310 14.138 1.00 95.94 107 ILE A CA 1
ATOM 813 C C . ILE A 1 107 ? -0.263 1.754 14.300 1.00 95.94 107 ILE A C 1
ATOM 815 O O . ILE A 1 107 ? 0.568 2.662 14.418 1.00 95.94 107 ILE A O 1
ATOM 819 N N . ARG A 1 108 ? -1.585 1.941 14.374 1.00 94.00 108 ARG A N 1
ATOM 820 C CA . ARG A 1 108 ? -2.244 3.239 14.559 1.00 94.00 108 ARG A CA 1
ATOM 821 C C . ARG A 1 108 ? -1.883 3.883 15.889 1.00 94.00 108 ARG A C 1
ATOM 823 O O . ARG A 1 108 ? -1.415 5.016 15.908 1.00 94.00 108 ARG A O 1
ATOM 830 N N . ALA A 1 109 ? -1.972 3.131 16.982 1.00 94.06 109 ALA A N 1
ATOM 831 C CA . ALA A 1 109 ? -1.602 3.591 18.315 1.00 94.06 109 ALA A CA 1
ATOM 832 C C . ALA A 1 109 ? -0.135 4.046 18.369 1.00 94.06 109 ALA A C 1
ATOM 834 O O . ALA A 1 109 ? 0.179 5.081 18.955 1.00 94.06 109 ALA A O 1
ATOM 835 N N . ARG A 1 110 ? 0.777 3.320 17.703 1.00 94.38 110 ARG A N 1
ATOM 836 C CA . ARG A 1 110 ? 2.185 3.736 17.584 1.00 94.38 110 ARG A CA 1
ATOM 837 C C . ARG A 1 110 ? 2.332 5.017 16.760 1.00 94.38 110 ARG A C 1
ATOM 839 O O . ARG A 1 110 ? 3.191 5.832 17.080 1.00 94.38 110 ARG A O 1
ATOM 846 N N . ALA A 1 111 ? 1.508 5.204 15.731 1.00 91.56 111 ALA A N 1
ATOM 847 C CA . ALA A 1 111 ? 1.440 6.438 14.949 1.00 91.56 111 ALA A CA 1
ATOM 848 C C . ALA A 1 111 ? 0.729 7.600 15.678 1.00 91.56 111 ALA A C 1
ATOM 850 O O . ALA A 1 111 ? 0.632 8.686 15.117 1.00 91.56 111 ALA A O 1
ATOM 851 N N . GLY A 1 112 ? 0.278 7.407 16.925 1.00 91.00 112 GLY A N 1
ATOM 852 C CA . GLY A 1 112 ? -0.427 8.429 17.703 1.00 91.00 112 GLY A CA 1
ATOM 853 C C . GLY A 1 112 ? -1.906 8.578 17.346 1.00 91.00 112 GLY A C 1
ATOM 854 O O . GLY A 1 112 ? -2.514 9.564 17.748 1.00 91.00 112 GLY A O 1
ATOM 855 N N . LEU A 1 113 ? -2.470 7.615 16.611 1.00 91.50 113 LEU A N 1
ATOM 856 C CA . LEU A 1 113 ? -3.850 7.641 16.146 1.00 91.50 113 LEU A CA 1
ATOM 857 C C . LEU A 1 113 ? -4.785 6.814 17.037 1.00 91.50 113 LEU A C 1
ATOM 859 O O . LEU A 1 113 ? -4.363 5.833 17.659 1.00 91.50 113 LEU A O 1
ATOM 863 N N . ASN A 1 114 ? -6.071 7.163 17.055 1.00 92.19 114 ASN A N 1
ATOM 864 C CA . ASN A 1 114 ? -7.097 6.384 17.735 1.00 92.19 114 ASN A CA 1
ATOM 865 C C . ASN A 1 114 ? -7.331 5.042 17.016 1.00 92.19 114 ASN A C 1
ATOM 867 O O . ASN A 1 114 ? -7.183 4.945 15.784 1.00 92.19 114 ASN A O 1
ATOM 871 N N . PRO A 1 115 ? -7.722 4.004 17.778 1.00 93.00 115 PRO A N 1
ATOM 872 C CA . PRO A 1 115 ? -8.153 2.736 17.206 1.00 93.00 115 PRO A CA 1
ATOM 873 C C . PRO A 1 115 ? -9.367 2.928 16.295 1.00 93.00 115 PRO A C 1
ATOM 875 O O . PRO A 1 115 ? -10.176 3.843 16.486 1.00 93.00 115 PRO A O 1
ATOM 878 N N . LEU A 1 116 ? -9.487 2.062 15.296 1.00 92.88 116 LEU A N 1
ATOM 879 C CA . LEU A 1 116 ? -10.613 2.077 14.373 1.00 92.88 116 LEU A CA 1
ATOM 880 C C . LEU A 1 116 ? -11.863 1.480 15.029 1.00 92.88 116 LEU A C 1
ATOM 882 O O . LEU A 1 116 ? -11.790 0.547 15.822 1.00 92.88 116 LEU A O 1
ATOM 886 N N . ASP A 1 117 ? -13.036 2.001 14.671 1.00 93.31 117 ASP A N 1
ATOM 887 C CA . ASP A 1 117 ? -14.303 1.526 15.228 1.00 93.31 117 ASP A CA 1
ATOM 888 C C . ASP A 1 117 ? -14.859 0.341 14.403 1.00 93.31 117 ASP A C 1
ATOM 890 O O . ASP A 1 117 ? -15.306 0.549 13.265 1.00 93.31 117 ASP A O 1
ATOM 894 N N . PRO A 1 118 ? -14.904 -0.895 14.949 1.0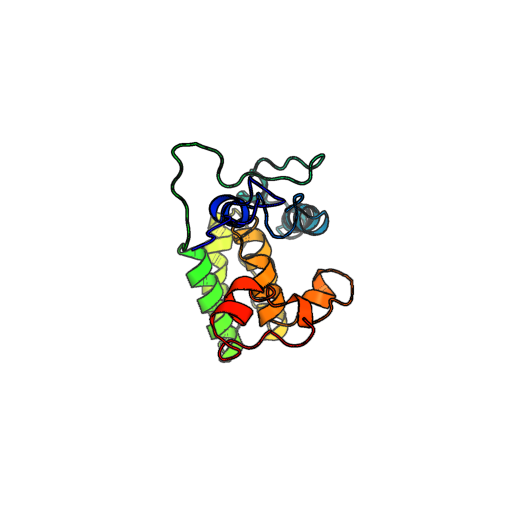0 93.06 118 PRO A N 1
ATOM 895 C CA . PRO A 1 118 ? -15.457 -2.059 14.250 1.00 93.06 118 PRO A CA 1
ATOM 896 C C . PRO A 1 118 ? -16.961 -1.943 13.977 1.00 93.06 118 PRO A C 1
ATOM 898 O O . PRO A 1 118 ? -17.488 -2.657 13.124 1.00 93.06 118 PRO A O 1
ATOM 901 N N . THR A 1 119 ? -17.680 -1.060 14.679 1.00 93.62 119 THR A N 1
ATOM 902 C CA . THR A 1 119 ? -19.106 -0.816 14.428 1.00 93.62 119 THR A CA 1
ATOM 903 C C . THR A 1 119 ? -19.328 0.012 13.161 1.00 93.62 119 THR A C 1
ATOM 905 O O . THR A 1 119 ? -20.353 -0.160 12.492 1.00 93.62 119 THR A O 1
ATOM 908 N N . VAL A 1 120 ? -18.343 0.840 12.793 1.00 94.00 120 VAL A N 1
ATOM 909 C CA . VAL A 1 120 ? -18.309 1.620 11.550 1.00 94.00 120 VAL A CA 1
ATOM 910 C C . VAL A 1 120 ? -17.696 0.793 10.421 1.00 94.00 120 VAL A C 1
ATOM 912 O O . VAL A 1 120 ? -18.303 0.650 9.359 1.00 94.00 120 VAL A O 1
ATOM 915 N N . LEU A 1 121 ? -16.526 0.193 10.649 1.00 94.88 121 LEU A N 1
ATOM 916 C CA . LEU A 1 121 ? -15.838 -0.675 9.689 1.00 94.88 121 LEU A CA 1
ATOM 917 C C . LEU A 1 121 ? -16.329 -2.120 9.811 1.00 94.88 121 LEU A C 1
ATOM 919 O O . LEU A 1 121 ? -15.588 -3.029 10.159 1.00 94.88 121 LEU A O 1
ATOM 923 N N . ASN A 1 122 ? -17.607 -2.338 9.522 1.00 93.69 122 ASN A N 1
ATOM 924 C CA . ASN A 1 122 ? -18.299 -3.592 9.836 1.00 93.69 122 ASN A CA 1
ATOM 925 C C . ASN A 1 122 ? -18.467 -4.555 8.645 1.00 93.69 122 ASN A C 1
ATOM 927 O O . ASN A 1 122 ? -19.131 -5.586 8.768 1.00 93.69 122 ASN A O 1
ATOM 931 N N . THR A 1 123 ? -17.885 -4.243 7.485 1.00 96.81 123 THR A N 1
ATOM 932 C CA . THR A 1 123 ? -17.912 -5.121 6.305 1.00 96.81 123 THR A CA 1
ATOM 933 C C . THR A 1 123 ? -16.507 -5.400 5.799 1.00 96.81 123 THR A C 1
ATOM 935 O O . THR A 1 123 ? -15.625 -4.550 5.907 1.00 96.81 123 THR A O 1
ATOM 938 N N . GLN A 1 124 ? -16.322 -6.555 5.154 1.00 97.19 124 GLN A N 1
ATOM 939 C CA . GLN A 1 124 ? -15.045 -6.932 4.542 1.00 97.19 124 GLN A CA 1
ATOM 940 C C . GLN A 1 124 ? -14.506 -5.847 3.594 1.00 97.19 124 GLN A C 1
ATOM 942 O O . GLN A 1 124 ? -13.305 -5.607 3.549 1.00 97.19 124 GLN A O 1
ATOM 947 N N . ALA A 1 125 ? -15.382 -5.175 2.839 1.00 97.00 125 ALA A N 1
ATOM 948 C CA . ALA A 1 125 ? -14.980 -4.117 1.915 1.00 97.00 125 ALA A CA 1
ATOM 949 C C . ALA A 1 125 ? -14.495 -2.851 2.636 1.00 97.00 125 ALA A C 1
ATOM 951 O O . ALA A 1 125 ? -13.484 -2.284 2.233 1.00 97.00 125 ALA A O 1
ATOM 952 N N . LEU A 1 126 ? -15.175 -2.436 3.710 1.00 96.94 126 LEU A N 1
ATOM 953 C CA . LEU A 1 126 ? -14.759 -1.280 4.512 1.00 96.94 126 LEU A CA 1
ATOM 954 C C . LEU A 1 126 ? -13.434 -1.552 5.232 1.00 96.94 126 LEU A C 1
ATOM 956 O O . LEU A 1 126 ? -12.542 -0.712 5.217 1.00 96.94 126 LEU A O 1
ATOM 960 N N . VAL A 1 127 ? -13.283 -2.750 5.803 1.00 97.62 127 VAL A N 1
ATOM 961 C CA . VAL A 1 127 ? -12.039 -3.176 6.457 1.00 97.62 127 VAL A CA 1
ATOM 962 C C . VAL A 1 127 ? -10.898 -3.281 5.442 1.00 97.62 127 VAL A C 1
ATOM 964 O O . VAL A 1 127 ? -9.801 -2.806 5.715 1.00 97.62 127 VAL A O 1
ATOM 967 N N . ARG A 1 128 ? -11.154 -3.825 4.241 1.00 97.62 128 ARG A N 1
ATOM 968 C CA . ARG A 1 128 ? -10.168 -3.869 3.146 1.00 97.62 128 ARG A CA 1
ATOM 969 C C . ARG A 1 128 ? -9.663 -2.475 2.795 1.00 97.62 128 ARG A C 1
ATOM 971 O O . ARG A 1 128 ? -8.456 -2.284 2.691 1.00 97.62 128 ARG A O 1
ATOM 978 N N . GLN A 1 129 ? -10.574 -1.516 2.637 1.00 95.69 129 GLN A N 1
ATOM 979 C CA . GLN A 1 129 ? -10.190 -0.141 2.337 1.00 95.69 129 GLN A CA 1
ATOM 980 C C . GLN A 1 129 ? -9.342 0.454 3.465 1.00 95.69 129 GLN A C 1
ATOM 982 O O . GLN A 1 129 ? -8.276 0.990 3.190 1.00 95.69 129 GLN A O 1
ATOM 987 N N . ALA A 1 130 ? -9.740 0.262 4.727 1.00 95.38 130 ALA A N 1
ATOM 988 C CA .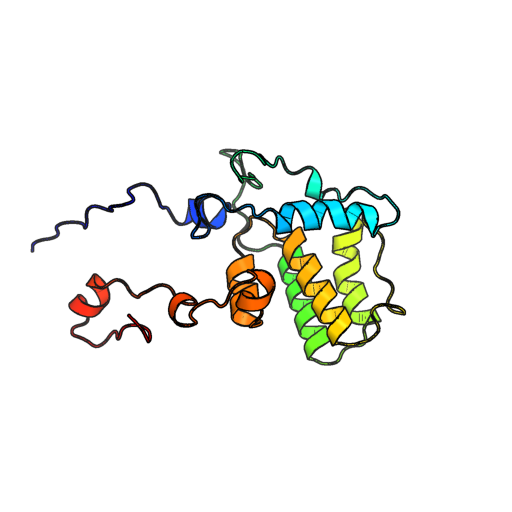 ALA A 1 130 ? -8.959 0.730 5.871 1.00 95.38 130 ALA A CA 1
ATOM 989 C C . ALA A 1 130 ? -7.542 0.126 5.908 1.00 95.38 130 ALA A C 1
ATOM 991 O O . ALA A 1 130 ? -6.582 0.833 6.201 1.00 95.38 130 ALA A O 1
ATOM 992 N N . ILE A 1 131 ? -7.382 -1.155 5.550 1.00 97.12 131 ILE A N 1
ATOM 993 C CA . ILE A 1 131 ? -6.060 -1.785 5.406 1.00 97.12 131 ILE A CA 1
ATOM 994 C C . ILE A 1 131 ? -5.253 -1.120 4.289 1.00 97.12 131 ILE A C 1
ATOM 996 O O . ILE A 1 131 ? -4.066 -0.855 4.472 1.00 97.12 131 ILE A O 1
ATOM 1000 N N . TYR A 1 132 ? -5.861 -0.852 3.133 1.00 95.62 132 TYR A N 1
ATOM 1001 C CA . TYR A 1 132 ? -5.173 -0.222 2.001 1.00 95.62 132 TYR A CA 1
ATOM 1002 C C . TYR A 1 132 ? -4.744 1.213 2.310 1.00 95.62 132 TYR A C 1
ATOM 1004 O O . TYR A 1 132 ? -3.622 1.598 1.967 1.00 95.62 132 TYR A O 1
ATOM 1012 N N . ASP A 1 133 ? -5.588 1.967 3.008 1.00 92.69 133 ASP A N 1
ATOM 1013 C CA . ASP A 1 133 ? -5.287 3.321 3.468 1.00 92.69 133 ASP A CA 1
ATOM 1014 C C . ASP A 1 133 ? -4.144 3.305 4.494 1.00 92.69 133 ASP A C 1
ATOM 1016 O O . ASP A 1 133 ? -3.174 4.056 4.368 1.00 92.69 133 ASP A O 1
ATOM 1020 N N . GLU A 1 134 ? -4.185 2.380 5.458 1.00 94.75 134 GLU A N 1
ATOM 1021 C CA . GLU A 1 134 ? -3.130 2.234 6.463 1.00 94.75 134 GLU A CA 1
ATOM 1022 C C . GLU A 1 134 ? -1.802 1.797 5.823 1.00 94.75 134 GLU A C 1
ATOM 1024 O O . GLU A 1 134 ? -0.761 2.383 6.117 1.00 94.75 134 GLU A O 1
ATOM 1029 N N . ARG A 1 135 ? -1.816 0.839 4.878 1.00 95.00 135 ARG A N 1
ATOM 1030 C CA . ARG A 1 135 ? -0.621 0.429 4.110 1.00 95.00 135 ARG A CA 1
ATOM 1031 C C . ARG A 1 135 ? -0.001 1.597 3.356 1.00 95.00 135 ARG A C 1
ATOM 1033 O O . ARG A 1 135 ? 1.220 1.752 3.370 1.00 95.00 135 ARG A O 1
ATOM 1040 N N . ARG A 1 136 ? -0.830 2.420 2.709 1.00 90.56 136 ARG A N 1
ATOM 1041 C CA . ARG A 1 136 ? -0.387 3.573 1.916 1.00 90.56 136 ARG A CA 1
ATOM 1042 C C . ARG A 1 136 ? 0.414 4.568 2.752 1.00 90.56 136 ARG A C 1
ATOM 1044 O O . ARG A 1 136 ? 1.437 5.057 2.280 1.00 90.56 136 ARG A O 1
ATOM 1051 N N . ILE A 1 137 ? -0.053 4.862 3.962 1.00 89.44 137 ILE A N 1
ATOM 1052 C CA . ILE A 1 137 ? 0.559 5.857 4.849 1.00 89.44 137 ILE A CA 1
ATOM 1053 C C . ILE A 1 137 ? 1.730 5.244 5.625 1.00 89.44 137 ILE A C 1
ATOM 1055 O O . ILE A 1 137 ? 2.814 5.824 5.693 1.00 89.44 137 ILE A O 1
ATOM 1059 N N . GLU A 1 138 ? 1.552 4.041 6.169 1.00 91.81 138 GLU A N 1
ATOM 1060 C CA . GLU A 1 138 ? 2.562 3.366 6.983 1.00 91.81 138 GLU A CA 1
ATOM 1061 C C . GLU A 1 138 ? 3.841 3.083 6.185 1.00 91.81 138 GLU A C 1
ATOM 1063 O O . GLU A 1 138 ? 4.946 3.352 6.668 1.00 91.81 138 GLU A O 1
ATOM 1068 N N . LEU A 1 139 ? 3.687 2.585 4.954 1.00 89.50 139 LEU A N 1
ATOM 1069 C CA . LEU A 1 139 ? 4.773 2.183 4.051 1.00 89.50 139 LEU A CA 1
ATOM 1070 C C . LEU A 1 139 ? 5.099 3.258 3.003 1.00 89.50 139 LEU A C 1
ATOM 1072 O O . LEU A 1 139 ? 5.754 2.979 1.993 1.00 89.50 139 LEU A O 1
ATOM 1076 N N . ALA A 1 140 ? 4.655 4.496 3.237 1.00 84.75 140 ALA A N 1
ATOM 1077 C CA . ALA A 1 140 ? 4.972 5.625 2.378 1.00 84.75 140 ALA A CA 1
ATOM 1078 C C . ALA A 1 140 ? 6.494 5.739 2.187 1.00 84.75 140 ALA A C 1
ATOM 1080 O O . ALA A 1 140 ? 7.256 5.716 3.159 1.00 84.75 140 ALA A O 1
ATOM 1081 N N . LEU A 1 141 ? 6.910 5.876 0.923 1.00 79.25 141 LEU A N 1
ATOM 1082 C CA . LEU A 1 141 ? 8.308 6.023 0.493 1.00 79.25 141 LEU A CA 1
ATOM 1083 C C . LEU A 1 141 ? 9.215 4.812 0.806 1.00 79.25 141 LEU A C 1
ATOM 1085 O O . LEU A 1 141 ? 10.430 4.961 0.897 1.00 79.25 141 LEU A O 1
ATOM 1089 N N . GLU A 1 142 ? 8.636 3.612 0.934 1.00 82.06 142 GLU A N 1
ATOM 1090 C CA . GLU A 1 142 ? 9.364 2.338 1.110 1.00 82.06 142 GLU A CA 1
ATOM 1091 C C . GLU A 1 142 ? 9.258 1.401 -0.115 1.00 82.06 142 GLU A C 1
ATOM 1093 O O . GLU A 1 142 ? 9.497 0.202 -0.013 1.00 82.06 142 GLU A O 1
ATOM 1098 N N . GLY A 1 143 ? 8.845 1.912 -1.281 1.00 80.50 143 GLY A N 1
ATOM 1099 C CA . GLY A 1 143 ? 8.817 1.140 -2.537 1.00 80.50 143 GLY A CA 1
ATOM 1100 C C . GLY A 1 143 ? 7.642 0.162 -2.709 1.00 80.50 143 GLY A C 1
ATOM 1101 O O . GLY A 1 143 ? 7.580 -0.541 -3.713 1.00 80.50 143 GLY A O 1
ATOM 1102 N N . GLN A 1 144 ? 6.675 0.136 -1.786 1.00 86.69 144 GLN A N 1
ATOM 1103 C CA . GLN A 1 144 ? 5.596 -0.868 -1.785 1.00 86.69 144 GLN A CA 1
ATOM 1104 C C . GLN A 1 144 ? 4.379 -0.502 -2.653 1.00 86.69 144 GLN A C 1
ATOM 1106 O O . GLN A 1 144 ? 3.729 -1.374 -3.234 1.00 86.69 144 GLN A O 1
ATOM 1111 N N . ARG A 1 145 ? 4.065 0.796 -2.779 1.00 87.81 145 ARG A N 1
ATOM 1112 C CA . ARG A 1 145 ? 2.763 1.270 -3.289 1.00 87.81 145 ARG A CA 1
ATOM 1113 C C . ARG A 1 145 ? 2.413 0.746 -4.682 1.00 87.81 145 ARG A C 1
ATOM 1115 O O . ARG A 1 145 ? 1.287 0.307 -4.882 1.00 87.81 145 ARG A O 1
ATOM 1122 N N . TRP A 1 146 ? 3.348 0.768 -5.632 1.00 87.62 146 TRP A N 1
ATOM 1123 C CA . TRP A 1 146 ? 3.073 0.306 -6.999 1.00 87.62 146 TRP A CA 1
ATOM 1124 C C . TRP A 1 146 ? 2.637 -1.164 -7.038 1.00 87.62 146 TRP A C 1
ATOM 1126 O O . TRP A 1 146 ? 1.661 -1.504 -7.705 1.00 87.62 146 TRP A O 1
ATOM 1136 N N . PHE A 1 147 ? 3.316 -2.033 -6.288 1.00 90.75 147 PHE A N 1
ATOM 1137 C CA . PHE A 1 147 ? 2.981 -3.456 -6.256 1.00 90.75 147 PHE A CA 1
ATOM 1138 C C . PHE A 1 147 ? 1.643 -3.718 -5.580 1.00 90.75 147 PHE A C 1
ATOM 1140 O O . PHE A 1 147 ? 0.884 -4.561 -6.057 1.00 90.75 147 PHE A O 1
ATOM 1147 N N . ASP A 1 148 ? 1.334 -2.976 -4.515 1.00 93.69 148 ASP A N 1
ATOM 1148 C CA . ASP A 1 148 ? 0.028 -3.049 -3.865 1.00 93.69 148 ASP A CA 1
ATOM 1149 C C . ASP A 1 148 ? -1.092 -2.656 -4.839 1.00 93.69 148 ASP A C 1
ATOM 1151 O O . ASP A 1 148 ? -2.057 -3.404 -4.989 1.00 93.69 148 ASP A O 1
ATOM 1155 N N . LEU A 1 149 ? -0.941 -1.558 -5.584 1.00 93.38 149 LEU A N 1
ATOM 1156 C CA . LEU A 1 149 ? -1.923 -1.131 -6.589 1.00 93.38 149 LEU A CA 1
ATOM 1157 C C . LEU A 1 149 ? -2.121 -2.160 -7.709 1.00 93.38 149 LEU A C 1
ATOM 1159 O O . LEU A 1 149 ? -3.252 -2.461 -8.099 1.00 93.38 149 LEU A O 1
ATOM 1163 N N . VAL A 1 150 ? -1.025 -2.720 -8.226 1.00 93.94 150 VAL A N 1
ATOM 1164 C CA . VAL A 1 150 ? -1.074 -3.715 -9.304 1.00 93.94 150 VAL A CA 1
ATOM 1165 C C . VAL A 1 150 ? -1.717 -5.015 -8.822 1.00 93.94 150 VAL A C 1
ATOM 1167 O O . VAL A 1 150 ? -2.606 -5.531 -9.501 1.00 93.94 150 VAL A O 1
ATOM 1170 N N . ARG A 1 151 ? -1.320 -5.545 -7.654 1.00 95.12 151 ARG A N 1
ATOM 1171 C CA . ARG A 1 151 ? -1.851 -6.831 -7.163 1.00 95.12 151 ARG A CA 1
ATOM 1172 C C . ARG A 1 151 ? -3.314 -6.743 -6.734 1.00 95.12 151 ARG A C 1
ATOM 1174 O O . ARG A 1 151 ? -4.028 -7.732 -6.844 1.00 95.12 151 ARG A O 1
ATOM 1181 N N . THR A 1 152 ? -3.752 -5.583 -6.245 1.00 94.56 152 THR A N 1
ATOM 1182 C CA . THR A 1 152 ? -5.142 -5.358 -5.817 1.00 94.56 152 THR A CA 1
ATOM 1183 C C . THR A 1 152 ? -6.037 -4.892 -6.968 1.00 94.56 152 THR A C 1
ATOM 1185 O O . THR A 1 152 ? -7.257 -4.862 -6.830 1.00 94.56 152 THR A O 1
ATOM 1188 N N . GLY A 1 153 ? -5.455 -4.570 -8.131 1.00 94.19 153 GLY A N 1
ATOM 1189 C CA . GLY A 1 153 ? -6.196 -4.110 -9.303 1.00 94.19 153 GLY A CA 1
ATOM 1190 C C . GLY A 1 153 ? -6.760 -2.694 -9.158 1.00 94.19 153 GLY A C 1
ATOM 1191 O O . GLY A 1 153 ? -7.691 -2.344 -9.879 1.00 94.19 153 GLY A O 1
ATOM 1192 N N . THR A 1 154 ? -6.213 -1.888 -8.247 1.00 93.31 154 THR A N 1
ATOM 1193 C CA . THR A 1 154 ? -6.692 -0.532 -7.932 1.00 93.31 154 THR A CA 1
ATOM 1194 C C . THR A 1 154 ? -5.882 0.574 -8.605 1.00 93.31 154 THR A C 1
ATOM 1196 O O . THR A 1 154 ? -6.219 1.743 -8.448 1.00 93.31 154 THR A O 1
ATOM 1199 N N . ALA A 1 155 ? -4.858 0.229 -9.396 1.00 91.38 155 ALA A N 1
ATOM 1200 C CA . ALA A 1 155 ? -3.983 1.197 -10.062 1.00 91.38 155 ALA A CA 1
ATOM 1201 C C . ALA A 1 155 ? -4.751 2.310 -10.795 1.00 91.38 155 ALA A C 1
ATOM 1203 O O . ALA A 1 155 ? -4.478 3.478 -10.557 1.00 91.38 155 ALA A O 1
ATOM 1204 N N . ASP A 1 156 ? -5.751 1.982 -11.615 1.00 91.00 156 ASP A N 1
ATOM 1205 C CA . ASP A 1 156 ? -6.496 3.001 -12.368 1.00 91.00 156 ASP A CA 1
ATOM 1206 C C . ASP A 1 156 ? -7.284 3.958 -11.461 1.00 91.00 156 ASP A C 1
ATOM 1208 O O . ASP A 1 156 ? -7.321 5.165 -11.701 1.00 91.00 156 ASP A O 1
ATOM 1212 N N . ALA A 1 157 ? -7.921 3.413 -10.420 1.00 90.50 157 ALA A N 1
ATOM 1213 C CA . ALA A 1 157 ? -8.746 4.181 -9.492 1.00 90.50 157 ALA A CA 1
ATOM 1214 C C . ALA A 1 157 ? -7.894 5.141 -8.654 1.00 90.50 157 ALA A C 1
ATOM 1216 O O . ALA A 1 157 ? -8.257 6.301 -8.487 1.00 90.50 157 ALA A O 1
ATOM 1217 N N . GLU A 1 158 ? -6.745 4.663 -8.183 1.00 87.31 158 GLU A N 1
ATOM 1218 C CA . GLU A 1 158 ? -5.851 5.406 -7.295 1.00 87.31 158 GLU A CA 1
ATOM 1219 C C . GLU A 1 158 ? -4.936 6.373 -8.054 1.00 87.31 158 GLU A C 1
ATOM 1221 O O . GLU A 1 158 ? -4.508 7.366 -7.487 1.00 87.31 158 GLU A O 1
ATOM 1226 N N . MET A 1 159 ? -4.637 6.104 -9.329 1.00 83.25 159 MET A N 1
ATOM 1227 C CA . MET A 1 159 ? -3.870 7.018 -10.187 1.00 83.25 159 MET A CA 1
ATOM 1228 C C . MET A 1 159 ? -4.762 8.039 -10.912 1.00 83.25 159 MET A C 1
ATOM 1230 O O . MET A 1 159 ? -4.249 8.886 -11.643 1.00 83.25 159 MET A O 1
ATOM 1234 N N . GLY A 1 160 ? -6.092 7.927 -10.794 1.00 86.25 160 GLY A N 1
ATOM 1235 C CA . GLY A 1 160 ? -7.057 8.818 -11.448 1.00 86.25 160 GLY A CA 1
ATOM 1236 C C . GLY A 1 160 ? -7.062 8.751 -12.982 1.00 86.25 160 GLY A C 1
ATOM 1237 O O . GLY A 1 160 ? -7.635 9.620 -13.642 1.00 86.25 160 GLY A O 1
ATOM 1238 N N . GLN A 1 161 ? -6.426 7.738 -13.573 1.00 87.25 161 GLN A N 1
ATOM 1239 C CA . GLN A 1 161 ? -6.310 7.560 -15.018 1.00 87.25 161 GLN A CA 1
ATOM 1240 C C . GLN A 1 161 ? -6.196 6.080 -15.380 1.00 87.25 161 GLN A C 1
ATOM 1242 O O . GLN A 1 161 ? -5.651 5.287 -14.621 1.00 87.25 161 GLN A O 1
ATOM 1247 N N . ALA A 1 162 ? -6.665 5.714 -16.574 1.00 91.06 162 ALA A N 1
ATOM 1248 C CA . ALA A 1 162 ? -6.515 4.353 -17.074 1.00 91.06 162 ALA A CA 1
ATOM 1249 C C . ALA A 1 162 ? -5.046 4.072 -17.428 1.00 91.06 162 ALA A C 1
ATOM 1251 O O . ALA A 1 162 ? -4.495 4.675 -18.355 1.00 91.06 162 ALA A O 1
ATOM 1252 N N . ILE A 1 163 ? -4.424 3.137 -16.714 1.00 88.50 163 ILE A N 1
ATOM 1253 C CA . ILE A 1 163 ? -3.059 2.692 -16.962 1.00 88.50 163 ILE A CA 1
ATOM 1254 C C . ILE A 1 163 ? -3.091 1.483 -17.895 1.00 88.50 163 ILE A C 1
ATOM 1256 O O . ILE A 1 163 ? -3.842 0.523 -17.715 1.00 88.50 163 ILE A O 1
ATOM 1260 N N . ASN A 1 164 ? -2.241 1.498 -18.922 1.00 89.44 164 ASN A N 1
ATOM 1261 C CA . ASN A 1 164 ? -2.084 0.326 -19.773 1.00 89.44 164 ASN A 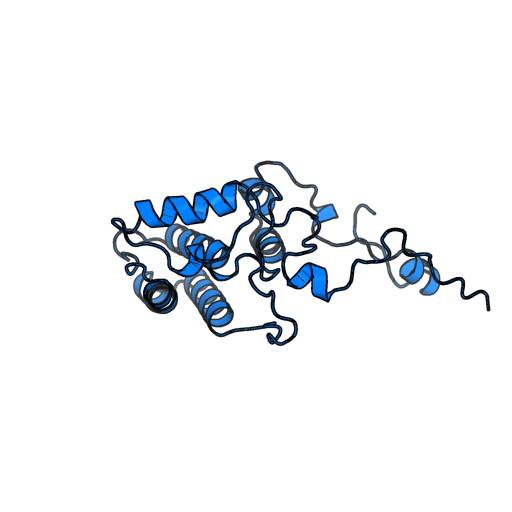CA 1
ATOM 1262 C C . ASN A 1 164 ? -1.511 -0.834 -18.942 1.00 89.44 164 ASN A C 1
ATOM 1264 O O . ASN A 1 164 ? -0.405 -0.728 -18.414 1.00 89.44 164 ASN A O 1
ATOM 1268 N N . LYS A 1 165 ? -2.233 -1.958 -18.877 1.00 89.25 165 LYS A N 1
ATOM 1269 C CA . LYS A 1 165 ? -1.826 -3.159 -18.128 1.00 89.25 165 LYS A CA 1
ATOM 1270 C C . LYS A 1 165 ? -0.463 -3.708 -18.549 1.00 89.25 165 LYS A C 1
ATOM 1272 O O . LYS A 1 165 ? 0.215 -4.315 -17.726 1.00 89.25 165 LYS A O 1
ATOM 1277 N N . ASN A 1 166 ? -0.026 -3.452 -19.783 1.00 87.88 166 ASN A N 1
ATOM 1278 C CA . ASN A 1 166 ? 1.314 -3.835 -20.235 1.00 87.88 166 ASN A CA 1
ATOM 1279 C C . ASN A 1 166 ? 2.410 -3.140 -19.407 1.00 87.88 166 ASN A C 1
ATOM 1281 O O . ASN A 1 166 ? 3.494 -3.683 -19.253 1.00 87.88 166 ASN A O 1
ATOM 1285 N N . TYR A 1 167 ? 2.126 -1.978 -18.809 1.00 87.31 167 TYR A N 1
ATOM 1286 C CA . TYR A 1 167 ? 3.079 -1.213 -17.997 1.00 87.31 167 TYR A CA 1
ATOM 1287 C C . TYR A 1 167 ? 3.152 -1.675 -16.536 1.00 87.31 167 TYR A C 1
ATOM 1289 O O . TYR A 1 167 ? 3.946 -1.135 -15.766 1.00 87.31 167 TYR A O 1
ATOM 1297 N N . TYR A 1 168 ? 2.353 -2.673 -16.141 1.00 87.88 168 TYR A N 1
ATOM 1298 C CA . TYR A 1 168 ? 2.406 -3.247 -14.791 1.00 87.88 168 TYR A CA 1
ATOM 1299 C C . TYR A 1 168 ? 3.723 -3.982 -14.538 1.00 87.88 168 TYR A C 1
ATOM 1301 O O . TYR A 1 168 ? 4.218 -4.001 -13.410 1.00 87.88 168 TYR A O 1
ATOM 1309 N N . LEU A 1 169 ? 4.310 -4.539 -15.599 1.00 86.88 169 LEU A N 1
ATOM 1310 C CA . LEU A 1 169 ? 5.606 -5.200 -15.583 1.00 86.88 169 LEU A CA 1
ATOM 1311 C C . LEU A 1 169 ? 6.641 -4.327 -16.290 1.00 86.88 169 LEU A C 1
ATOM 1313 O O . LEU A 1 169 ? 6.355 -3.659 -17.282 1.00 86.88 169 LEU A O 1
ATOM 1317 N N . PHE A 1 170 ? 7.875 -4.351 -15.795 1.00 84.12 170 PHE A N 1
ATOM 1318 C CA . PHE A 1 170 ? 8.987 -3.792 -16.555 1.00 84.12 170 PHE A CA 1
ATOM 1319 C C . PHE A 1 170 ? 9.222 -4.619 -17.825 1.00 84.12 170 PHE A C 1
ATOM 1321 O O . PHE A 1 170 ? 9.078 -5.844 -17.779 1.00 84.12 170 PHE A O 1
ATOM 1328 N N . PRO A 1 171 ? 9.612 -3.987 -18.945 1.00 86.44 171 PRO A N 1
ATOM 1329 C CA . PRO A 1 171 ? 10.042 -4.733 -20.115 1.00 86.44 171 PRO A CA 1
ATOM 1330 C C . PRO A 1 171 ? 11.277 -5.561 -19.768 1.00 86.44 171 PRO A C 1
ATOM 1332 O O . PRO A 1 171 ? 12.180 -5.101 -19.064 1.00 86.44 171 PRO A O 1
ATOM 1335 N N . ILE A 1 172 ? 11.333 -6.780 -20.292 1.00 85.75 172 ILE A N 1
ATOM 1336 C CA . ILE A 1 172 ? 12.541 -7.593 -20.207 1.00 85.75 172 ILE A CA 1
ATOM 1337 C C . ILE A 1 172 ? 13.614 -6.906 -21.059 1.00 85.75 172 ILE A C 1
ATOM 1339 O O . ILE A 1 172 ? 13.312 -6.532 -22.200 1.00 85.75 172 ILE A O 1
ATOM 1343 N N . PRO A 1 173 ? 14.852 -6.728 -20.558 1.00 87.94 173 PRO A N 1
ATOM 1344 C CA . PRO A 1 173 ? 15.898 -6.077 -21.333 1.00 87.94 173 PRO A CA 1
ATOM 1345 C C . PRO A 1 173 ? 16.132 -6.805 -22.660 1.00 87.94 173 PRO A C 1
ATOM 1347 O O . PRO A 1 173 ? 16.309 -8.025 -22.698 1.00 87.94 173 PRO A O 1
ATOM 1350 N N . ASN A 1 174 ? 16.151 -6.053 -23.763 1.00 87.12 174 ASN A N 1
ATOM 1351 C CA . ASN A 1 174 ? 16.272 -6.631 -25.104 1.00 87.12 174 ASN A CA 1
ATOM 1352 C C . ASN A 1 174 ? 17.583 -7.424 -25.285 1.00 87.12 174 ASN A C 1
ATOM 1354 O O . ASN A 1 174 ? 17.625 -8.387 -26.046 1.00 87.12 174 ASN A O 1
ATOM 1358 N N . SER A 1 175 ? 18.642 -7.068 -24.546 1.00 90.00 175 SER A N 1
ATOM 1359 C CA . SER A 1 175 ? 19.891 -7.836 -24.493 1.00 90.00 175 SER A CA 1
ATOM 1360 C C . SER A 1 175 ? 19.667 -9.285 -24.062 1.00 90.00 175 SER A C 1
ATOM 1362 O O . SER A 1 175 ? 20.205 -10.188 -24.699 1.00 90.00 175 SER A O 1
ATOM 1364 N N . GLU A 1 176 ? 18.837 -9.517 -23.042 1.00 89.81 176 GLU A N 1
ATOM 1365 C CA . GLU A 1 176 ? 18.557 -10.854 -22.508 1.00 89.81 176 GLU A CA 1
ATOM 1366 C C . GLU A 1 176 ? 17.712 -11.676 -23.486 1.00 89.81 176 GLU A C 1
ATOM 1368 O O . GLU A 1 176 ? 17.986 -12.855 -23.724 1.00 89.81 176 GLU A O 1
ATOM 1373 N N . VAL A 1 177 ? 16.726 -11.039 -24.128 1.00 89.19 177 VAL A N 1
ATOM 1374 C CA . VAL A 1 177 ? 15.903 -11.669 -25.173 1.00 89.19 177 VAL A CA 1
ATOM 1375 C C . VAL A 1 177 ? 16.789 -12.150 -26.326 1.00 89.19 177 VAL A C 1
ATOM 1377 O O . VAL A 1 177 ? 16.729 -13.324 -26.704 1.00 89.19 177 VAL A O 1
ATOM 1380 N N . LEU A 1 178 ? 17.666 -11.277 -26.837 1.00 91.38 178 LEU A N 1
ATOM 1381 C CA . LEU A 1 178 ? 18.584 -11.591 -27.935 1.00 91.38 178 LEU A CA 1
ATOM 1382 C C . LEU A 1 178 ? 19.626 -12.648 -27.544 1.00 91.38 178 LEU A C 1
ATOM 1384 O O . LEU A 1 178 ? 19.842 -13.599 -28.297 1.00 91.38 178 LEU A O 1
ATOM 1388 N N . ALA A 1 179 ? 20.247 -12.516 -26.369 1.00 92.75 179 ALA A N 1
ATOM 1389 C CA . ALA A 1 179 ? 21.270 -13.445 -25.888 1.00 92.75 179 ALA A CA 1
ATOM 1390 C C . ALA A 1 179 ? 20.717 -14.860 -25.667 1.00 92.75 179 ALA A C 1
ATOM 1392 O O . ALA A 1 179 ? 21.416 -15.843 -25.912 1.00 92.75 179 ALA A O 1
ATOM 1393 N N . SER A 1 180 ? 19.451 -14.972 -25.257 1.00 94.31 180 SER A N 1
ATOM 1394 C CA . SER A 1 180 ? 18.787 -16.261 -25.044 1.00 94.31 180 SER A CA 1
ATOM 1395 C C . SER A 1 180 ? 18.414 -17.001 -26.336 1.00 94.31 180 SER A C 1
ATOM 1397 O O . SER A 1 180 ? 17.949 -18.139 -26.270 1.00 94.31 180 SER A O 1
ATOM 1399 N N . GLY A 1 181 ? 18.559 -16.369 -27.509 1.00 92.38 181 GLY A N 1
ATOM 1400 C CA . GLY A 1 181 ? 18.141 -16.951 -28.786 1.00 92.38 181 GLY A CA 1
ATOM 1401 C C . GLY A 1 181 ? 16.627 -17.178 -28.889 1.00 92.38 181 GLY A C 1
ATOM 1402 O O . GLY A 1 181 ? 16.194 -18.105 -29.572 1.00 92.38 181 GLY A O 1
ATOM 1403 N N . GLY A 1 182 ? 15.823 -16.365 -28.194 1.00 86.81 182 GLY A N 1
ATOM 1404 C CA . GLY A 1 182 ? 14.358 -16.456 -28.195 1.00 86.81 182 GLY A CA 1
ATOM 1405 C C . GLY A 1 182 ? 13.759 -17.434 -27.177 1.00 86.81 182 GLY A C 1
ATOM 1406 O O . GLY A 1 182 ? 12.557 -17.705 -27.234 1.00 86.81 182 GLY A O 1
ATOM 1407 N N . VAL A 1 183 ? 14.563 -17.964 -26.245 1.00 95.00 183 VAL A N 1
ATOM 1408 C CA . VAL A 1 183 ? 14.061 -18.738 -25.092 1.00 95.00 183 VAL A CA 1
ATOM 1409 C C . VAL A 1 183 ? 13.349 -17.817 -24.102 1.00 95.00 183 VAL A C 1
ATOM 1411 O O . VAL A 1 183 ? 12.247 -18.130 -23.651 1.00 95.00 183 VAL A O 1
ATOM 1414 N N . ILE A 1 184 ? 13.956 -16.669 -23.794 1.00 93.38 184 ILE A N 1
ATOM 1415 C CA . ILE A 1 184 ? 13.311 -15.600 -23.036 1.00 93.38 184 ILE A CA 1
ATOM 1416 C C . ILE A 1 184 ? 12.424 -14.832 -24.014 1.00 93.38 184 ILE A C 1
ATOM 1418 O O . ILE A 1 184 ? 12.904 -14.283 -25.006 1.00 93.38 184 ILE A O 1
ATOM 1422 N N . LYS A 1 185 ? 11.119 -14.819 -23.740 1.00 94.56 185 LYS A N 1
ATOM 1423 C CA . LYS A 1 185 ? 10.125 -14.077 -24.519 1.00 94.56 185 LYS A CA 1
ATOM 1424 C C . LYS A 1 185 ? 9.765 -12.800 -23.785 1.00 94.56 185 LYS A C 1
ATOM 1426 O O . LYS A 1 185 ? 9.655 -12.827 -22.565 1.00 94.56 185 LYS A O 1
ATOM 1431 N N . GLN A 1 186 ? 9.576 -11.725 -24.538 1.00 92.00 186 GLN A N 1
ATOM 1432 C CA . GLN A 1 186 ? 9.145 -10.439 -24.005 1.00 92.00 186 GLN A CA 1
ATOM 1433 C C . GLN A 1 186 ? 7.748 -10.531 -23.360 1.00 92.00 186 GLN A C 1
ATOM 1435 O O . GLN A 1 186 ? 6.949 -11.396 -23.726 1.00 92.00 186 GLN A O 1
ATOM 1440 N N . ASN A 1 187 ? 7.478 -9.639 -22.404 1.00 91.12 187 ASN A N 1
ATOM 1441 C CA . ASN A 1 187 ? 6.147 -9.428 -21.841 1.00 91.12 187 ASN A CA 1
ATOM 1442 C C . ASN A 1 187 ? 5.172 -8.935 -22.920 1.00 91.12 187 ASN A C 1
ATOM 1444 O O . ASN A 1 187 ? 5.565 -8.242 -23.858 1.00 91.12 187 ASN A O 1
ATOM 1448 N N . ASP A 1 188 ? 3.889 -9.251 -22.767 1.00 91.19 188 ASP A N 1
ATOM 1449 C CA . ASP A 1 188 ? 2.867 -8.814 -23.717 1.00 91.19 188 ASP A CA 1
ATOM 1450 C C . ASP A 1 188 ? 2.867 -7.280 -23.869 1.00 91.19 188 ASP A C 1
ATOM 1452 O O . ASP A 1 188 ? 2.833 -6.533 -22.889 1.00 91.19 188 ASP A O 1
ATOM 1456 N N . GLY A 1 189 ? 2.896 -6.808 -25.120 1.00 87.88 189 GLY A N 1
ATOM 1457 C CA . GLY A 1 189 ? 2.845 -5.381 -25.450 1.00 87.88 189 GLY A CA 1
ATOM 1458 C C . GLY A 1 189 ? 4.185 -4.659 -25.612 1.00 87.88 189 GLY A C 1
ATOM 1459 O O . GLY A 1 189 ? 4.155 -3.443 -25.808 1.00 87.88 189 GLY A O 1
ATOM 1460 N N . TYR A 1 190 ? 5.309 -5.379 -25.565 1.00 80.56 190 TYR A N 1
ATOM 1461 C CA . TYR A 1 190 ? 6.664 -4.870 -25.812 1.00 80.56 190 TYR A CA 1
ATOM 1462 C C . TYR A 1 190 ? 7.380 -5.613 -26.945 1.00 80.56 190 TYR A C 1
ATOM 1464 O O . TYR A 1 190 ? 7.010 -6.772 -27.241 1.00 80.56 190 TYR A O 1
#

Foldseek 3Di:
DPPPPPPPPPVPDDPVCCQQLCPVVDNQSADVVLVVLQVVQCVVQVNWHQQLVPFDAPPVRNDTGPDDDPPDDQDPDDDLVVLLVVLLVCLVVPHFLVVSQVSVQVVQVVRRGHGDDCVVCGHSVSSNVVSLSSCCSSCRSRNCNLVVCLVVVNVCVVVVHDDDNQVSDDWDPVVVCVVVVNPDDTGPPD

Radius of gyration: 19.7 Å; chains: 1; bounding box: 53×41×47 Å

Secondary structure (DSSP, 8-state):
--------TTTT--HHHHTTTTTSSSS----HHHHHHHHHHHHHTTT---GGGGS-EETTTTEE-SS--TTPPP-S--HHHHHHHHHHHHHHTT--HHHHHHHHHHHHHHTTPPPP-TTTS-SHHHHHHHHHHHHHHHTTTTT-HHHHHHHHT-HHHHTTS---GGGGSPPPPHHHHHHTTTSSPPPTT-